Protein AF-A0A947G4H3-F1 (afdb_monomer_lite)

pLDDT: mean 91.5, std 6.33, range [59.38, 98.25]

Sequence (209 aa):
LKVGGEYIPGRGDEDIAANSHANLHSAAIMQNYYTPEICVGPTEPNGNVYVMDSYNWERYNVAASPPIYWDDNFTVKLNSKCNTSYASMPLAKERKQREWRDSYNTKFDFLGNRGIDNGHYLDEQHITYEIHGGRKQWVGNVVYGDNHVDVHKSFLPQGAEYQQGGENFPDNLFKNDTGGSDESADGFDMWLCLVSKINSSEVLTLTWD

Radius of gyration: 17.52 Å; chains: 1; bounding box: 53×34×45 Å

Structure (mmCIF, N/CA/C/O backbone):
data_AF-A0A947G4H3-F1
#
_entry.id   AF-A0A947G4H3-F1
#
loop_
_atom_site.group_PDB
_atom_site.id
_atom_site.type_symbol
_atom_site.label_atom_id
_atom_site.label_alt_id
_atom_site.label_comp_id
_atom_site.label_asym_id
_atom_site.label_entity_id
_atom_site.label_seq_id
_atom_site.pdbx_PDB_ins_code
_atom_site.Cartn_x
_atom_site.Cartn_y
_atom_site.Cartn_z
_atom_site.occupancy
_atom_site.B_iso_or_equiv
_atom_site.auth_seq_id
_atom_site.auth_comp_id
_atom_site.auth_asym_id
_atom_site.auth_atom_id
_atom_site.pdbx_PDB_model_num
ATOM 1 N N . LEU A 1 1 ? 19.780 7.740 -10.706 1.00 59.38 1 LEU A N 1
ATOM 2 C CA . LEU A 1 1 ? 20.565 8.595 -11.649 1.00 59.38 1 LEU A CA 1
ATOM 3 C C . LEU A 1 1 ? 21.790 7.848 -12.190 1.00 59.38 1 LEU A C 1
ATOM 5 O O . LEU A 1 1 ? 22.192 6.858 -11.597 1.00 59.38 1 LEU A O 1
ATOM 9 N N . LYS A 1 2 ? 22.363 8.290 -13.318 1.00 65.31 2 LYS A N 1
ATOM 10 C CA . LYS A 1 2 ? 23.521 7.645 -13.965 1.00 65.31 2 LYS A CA 1
ATOM 11 C C . LYS A 1 2 ? 24.839 7.969 -13.239 1.00 65.31 2 LYS A C 1
ATOM 13 O O . LYS A 1 2 ? 25.101 9.136 -12.968 1.00 65.31 2 LYS A O 1
ATOM 18 N N . VAL A 1 3 ? 25.699 6.980 -13.000 1.00 66.62 3 VAL A N 1
ATOM 19 C CA . VAL A 1 3 ? 27.090 7.177 -12.556 1.00 66.62 3 VAL A CA 1
ATOM 20 C C . VAL A 1 3 ? 27.969 7.212 -13.802 1.00 66.62 3 VAL A C 1
ATOM 22 O O . VAL A 1 3 ? 28.021 6.242 -14.549 1.00 66.62 3 VAL A O 1
ATOM 25 N N . GLY A 1 4 ? 28.607 8.350 -14.086 1.00 72.19 4 GLY A N 1
ATOM 26 C CA . GLY A 1 4 ? 29.446 8.491 -15.286 1.00 72.19 4 GLY A CA 1
ATOM 27 C C . GLY A 1 4 ? 28.697 8.346 -16.622 1.00 72.19 4 GLY A C 1
ATOM 28 O O . GLY A 1 4 ? 29.322 8.065 -17.635 1.00 72.19 4 GLY A O 1
ATOM 29 N N . GLY A 1 5 ? 27.369 8.529 -16.644 1.00 74.31 5 GLY A N 1
ATOM 30 C CA . GLY A 1 5 ? 26.543 8.377 -17.854 1.00 74.31 5 GLY A CA 1
ATOM 31 C C . GLY A 1 5 ? 25.879 7.002 -18.026 1.00 74.31 5 GLY A C 1
ATOM 32 O O . GLY A 1 5 ? 25.039 6.844 -18.921 1.00 74.31 5 GLY A O 1
ATOM 33 N N . GLU A 1 6 ? 26.152 6.057 -17.125 1.00 74.88 6 GLU A N 1
ATOM 34 C CA . GLU A 1 6 ? 25.577 4.708 -17.120 1.00 74.88 6 GLU A CA 1
ATOM 35 C C . GLU A 1 6 ? 24.712 4.453 -15.883 1.00 74.88 6 GLU A C 1
ATOM 37 O O . GLU A 1 6 ? 24.951 5.002 -14.808 1.00 74.88 6 GLU A O 1
ATOM 42 N N . TYR A 1 7 ? 23.679 3.624 -16.028 1.00 79.19 7 TYR A N 1
ATOM 43 C CA . TYR A 1 7 ? 22.913 3.154 -14.878 1.00 79.19 7 TYR A CA 1
ATOM 44 C C . TYR A 1 7 ? 23.657 1.989 -14.234 1.00 79.19 7 TYR A C 1
ATOM 46 O O . TYR A 1 7 ? 23.888 0.971 -14.878 1.00 79.19 7 TYR A O 1
ATOM 54 N N . ILE A 1 8 ? 24.018 2.146 -12.962 1.00 81.38 8 ILE A N 1
ATOM 55 C CA . ILE A 1 8 ? 24.657 1.094 -12.174 1.00 81.38 8 ILE A CA 1
ATOM 56 C C . ILE A 1 8 ? 23.653 0.650 -11.104 1.00 81.38 8 ILE A C 1
ATOM 58 O O . ILE A 1 8 ? 23.262 1.484 -10.281 1.00 81.38 8 ILE A O 1
ATOM 62 N N . PRO A 1 9 ? 23.224 -0.626 -11.089 1.00 80.69 9 PRO A N 1
ATOM 63 C CA . PRO A 1 9 ? 22.340 -1.143 -10.049 1.00 80.69 9 PRO A CA 1
ATOM 64 C C . PRO A 1 9 ? 22.879 -0.856 -8.640 1.00 80.69 9 PRO A C 1
ATOM 66 O O . PRO A 1 9 ? 24.069 -1.025 -8.367 1.00 80.69 9 PRO A O 1
ATOM 69 N N . GLY A 1 10 ? 22.004 -0.387 -7.746 1.00 80.50 10 GLY A N 1
ATOM 70 C CA . GLY A 1 10 ? 22.362 -0.034 -6.366 1.00 80.50 10 GLY A CA 1
ATOM 71 C C . GLY A 1 10 ? 23.143 1.277 -6.204 1.00 80.50 10 GLY A C 1
ATOM 72 O O . GLY A 1 10 ? 23.685 1.532 -5.129 1.00 80.50 10 GLY A O 1
ATOM 73 N N . ARG A 1 11 ? 23.245 2.111 -7.247 1.00 83.06 11 ARG A N 1
ATOM 74 C CA . ARG A 1 11 ? 23.917 3.419 -7.190 1.00 83.06 11 ARG A CA 1
ATOM 75 C C . ARG A 1 11 ? 23.043 4.546 -7.740 1.00 83.06 11 ARG A C 1
ATOM 77 O O . ARG A 1 11 ? 22.229 4.351 -8.639 1.00 83.06 11 ARG A O 1
ATOM 84 N N . GLY A 1 12 ? 23.327 5.754 -7.255 1.00 83.06 12 GLY A N 1
ATOM 85 C CA . GLY A 1 12 ? 22.660 6.994 -7.645 1.00 83.06 12 GLY A CA 1
ATOM 86 C C . GLY A 1 12 ? 21.498 7.349 -6.724 1.00 83.06 12 GLY A C 1
ATOM 87 O O . GLY A 1 12 ? 21.123 6.564 -5.857 1.00 83.06 12 GLY A O 1
ATOM 88 N N . ASP A 1 13 ? 20.951 8.544 -6.927 1.00 84.81 13 ASP A N 1
ATOM 89 C CA . ASP A 1 13 ? 19.838 9.021 -6.110 1.00 84.81 13 ASP A CA 1
ATOM 90 C C . ASP A 1 13 ? 18.551 8.253 -6.424 1.00 84.81 13 ASP A C 1
ATOM 92 O O . ASP A 1 13 ? 18.341 7.791 -7.557 1.00 84.81 13 ASP A O 1
ATOM 96 N N . GLU A 1 14 ? 17.715 8.147 -5.395 1.00 88.88 14 GLU A N 1
ATOM 97 C CA . GLU A 1 14 ? 16.374 7.577 -5.436 1.00 88.88 14 GLU A CA 1
ATOM 98 C C . GLU A 1 14 ? 15.488 8.306 -6.457 1.00 88.88 14 GLU A C 1
ATOM 100 O O . GLU A 1 14 ? 15.486 9.536 -6.539 1.00 88.88 14 GLU A O 1
ATOM 105 N N . ASP A 1 15 ? 14.701 7.542 -7.217 1.00 91.56 15 ASP A N 1
ATOM 106 C CA . ASP A 1 15 ? 13.599 8.095 -8.001 1.00 91.56 15 ASP A CA 1
ATOM 107 C C . ASP A 1 15 ? 12.324 8.088 -7.159 1.00 91.56 15 ASP A C 1
ATOM 109 O O . ASP A 1 15 ? 11.593 7.102 -7.105 1.00 91.56 15 ASP A O 1
ATOM 113 N N . ILE A 1 16 ? 12.061 9.215 -6.502 1.00 94.12 16 ILE A N 1
ATOM 114 C CA . ILE A 1 16 ? 10.907 9.392 -5.617 1.00 94.12 16 ILE A CA 1
ATOM 115 C C . ILE A 1 16 ? 9.588 9.081 -6.333 1.00 94.12 16 ILE A C 1
ATOM 117 O O . ILE A 1 16 ? 8.686 8.508 -5.728 1.00 94.12 16 ILE A O 1
ATOM 121 N N . ALA A 1 17 ? 9.460 9.414 -7.622 1.00 94.88 17 ALA A N 1
ATOM 122 C CA . ALA A 1 17 ? 8.218 9.192 -8.361 1.00 94.88 17 ALA A CA 1
ATOM 123 C C . ALA A 1 17 ? 7.900 7.693 -8.550 1.00 94.88 17 ALA A C 1
ATOM 125 O O . ALA A 1 17 ? 6.764 7.333 -8.870 1.00 94.88 17 ALA A O 1
ATOM 126 N N . ALA A 1 18 ? 8.883 6.812 -8.330 1.00 94.88 18 ALA A N 1
ATOM 127 C CA . ALA A 1 18 ? 8.708 5.369 -8.374 1.00 94.88 18 ALA A CA 1
ATOM 128 C C . ALA A 1 18 ? 8.169 4.768 -7.060 1.00 94.88 18 ALA A C 1
ATOM 130 O O . ALA A 1 18 ? 7.758 3.609 -7.076 1.00 94.88 18 ALA A O 1
ATOM 131 N N . ASN A 1 19 ? 8.088 5.521 -5.960 1.00 95.94 19 ASN A N 1
ATOM 132 C CA . ASN A 1 19 ? 7.722 5.026 -4.623 1.00 95.94 19 ASN A CA 1
ATOM 133 C C . ASN A 1 19 ? 6.206 4.817 -4.404 1.00 95.94 19 ASN A C 1
ATOM 135 O O . ASN A 1 19 ? 5.648 5.174 -3.368 1.00 95.94 19 ASN A O 1
ATOM 139 N N . SER A 1 20 ? 5.513 4.249 -5.391 1.00 97.12 20 SER A N 1
ATOM 140 C CA . SER A 1 20 ? 4.110 3.834 -5.250 1.00 97.12 20 SER A CA 1
ATOM 141 C C . SER A 1 20 ? 4.000 2.434 -4.638 1.00 97.12 20 SER A C 1
ATOM 143 O O . SER A 1 20 ? 4.903 1.610 -4.798 1.00 97.12 20 SER A O 1
ATOM 145 N N . HIS A 1 21 ? 2.865 2.109 -4.010 1.00 97.62 21 HIS A N 1
ATOM 146 C CA . HIS A 1 21 ? 2.641 0.750 -3.491 1.00 97.62 21 HIS A CA 1
ATOM 147 C C . HIS A 1 21 ? 2.475 -0.288 -4.604 1.00 97.62 21 HIS A C 1
ATOM 149 O O . HIS A 1 21 ? 2.815 -1.453 -4.412 1.00 97.62 21 HIS A O 1
ATOM 155 N N . ALA A 1 22 ? 2.037 0.134 -5.794 1.00 97.62 22 ALA A N 1
ATOM 156 C CA . ALA A 1 22 ? 2.049 -0.722 -6.977 1.00 97.62 22 ALA A CA 1
ATOM 157 C C . ALA A 1 22 ? 3.471 -1.186 -7.320 1.00 97.62 22 ALA A C 1
ATOM 159 O O . ALA A 1 22 ? 3.710 -2.381 -7.488 1.00 97.62 22 ALA A O 1
ATOM 160 N N . ASN A 1 23 ? 4.424 -0.252 -7.362 1.00 97.44 23 ASN A N 1
ATOM 161 C CA . ASN A 1 23 ? 5.819 -0.577 -7.644 1.00 97.44 23 ASN A CA 1
ATOM 162 C C . ASN A 1 23 ? 6.471 -1.343 -6.489 1.00 97.44 23 ASN A C 1
ATOM 164 O O . ASN A 1 23 ? 7.266 -2.233 -6.761 1.00 97.44 23 ASN A O 1
ATOM 168 N N . LEU A 1 24 ? 6.120 -1.056 -5.228 1.00 96.88 24 LEU A N 1
ATOM 169 C CA . LEU A 1 24 ? 6.593 -1.826 -4.071 1.00 96.88 24 LEU A CA 1
ATOM 170 C C . LEU A 1 24 ? 6.230 -3.309 -4.209 1.00 96.88 24 LEU A C 1
ATOM 172 O O . LEU A 1 24 ? 7.114 -4.167 -4.186 1.00 96.88 24 LEU A O 1
ATOM 176 N N . HIS A 1 25 ? 4.936 -3.609 -4.364 1.00 97.75 25 HIS A N 1
ATOM 177 C CA . HIS A 1 25 ? 4.472 -4.988 -4.485 1.00 97.75 25 HIS A CA 1
ATOM 178 C C . HIS A 1 25 ? 5.024 -5.650 -5.745 1.00 97.75 25 HIS A C 1
ATOM 180 O O . HIS A 1 25 ? 5.530 -6.767 -5.684 1.00 97.75 25 HIS A O 1
ATOM 186 N N . SER A 1 26 ? 5.008 -4.941 -6.876 1.00 98.12 26 SER A N 1
ATOM 187 C CA . SER A 1 26 ? 5.539 -5.462 -8.132 1.00 98.12 26 SER A CA 1
ATOM 188 C C . SER A 1 26 ? 7.039 -5.756 -8.043 1.00 98.12 26 SER A C 1
ATOM 190 O O . SER A 1 26 ? 7.476 -6.816 -8.473 1.00 98.12 26 SER A O 1
ATOM 192 N N . ALA A 1 27 ? 7.843 -4.890 -7.426 1.00 96.81 27 ALA A N 1
ATOM 193 C CA . ALA A 1 27 ? 9.267 -5.150 -7.229 1.00 96.81 27 ALA A CA 1
ATOM 194 C C . ALA A 1 27 ? 9.506 -6.354 -6.307 1.00 96.81 27 ALA A C 1
ATOM 196 O O . ALA A 1 27 ? 10.385 -7.170 -6.584 1.00 96.81 27 ALA A O 1
ATOM 197 N N . ALA A 1 28 ? 8.718 -6.499 -5.239 1.00 97.00 28 ALA A N 1
ATOM 198 C CA . ALA A 1 28 ? 8.842 -7.632 -4.331 1.00 97.00 28 ALA A CA 1
ATOM 199 C C . ALA A 1 28 ? 8.473 -8.964 -5.003 1.00 97.00 28 ALA A C 1
ATOM 201 O O . ALA A 1 28 ? 9.181 -9.959 -4.819 1.00 97.00 28 ALA A O 1
ATOM 202 N N . ILE A 1 29 ? 7.428 -8.954 -5.839 1.00 98.25 29 ILE A N 1
ATOM 203 C CA . ILE A 1 29 ? 7.067 -10.082 -6.699 1.00 98.25 29 ILE A CA 1
ATOM 204 C C . ILE A 1 29 ? 8.223 -10.390 -7.644 1.00 98.25 29 ILE A C 1
ATOM 206 O O . ILE A 1 29 ? 8.734 -11.499 -7.601 1.00 98.25 29 ILE A O 1
ATOM 210 N N . MET A 1 30 ? 8.718 -9.410 -8.409 1.00 97.69 30 MET A N 1
ATOM 211 C CA . MET A 1 30 ? 9.808 -9.598 -9.377 1.00 97.69 30 MET A CA 1
ATOM 212 C C . MET A 1 30 ? 11.076 -10.218 -8.761 1.00 97.69 30 MET A C 1
ATOM 214 O O . MET A 1 30 ? 11.811 -10.941 -9.430 1.00 97.69 30 MET A O 1
ATOM 218 N N . GLN A 1 31 ? 11.341 -9.953 -7.478 1.00 96.44 31 GLN A N 1
ATOM 219 C CA . GLN A 1 31 ? 12.471 -10.521 -6.733 1.00 96.44 31 GLN A CA 1
ATOM 220 C C . GLN A 1 31 ? 12.173 -11.878 -6.069 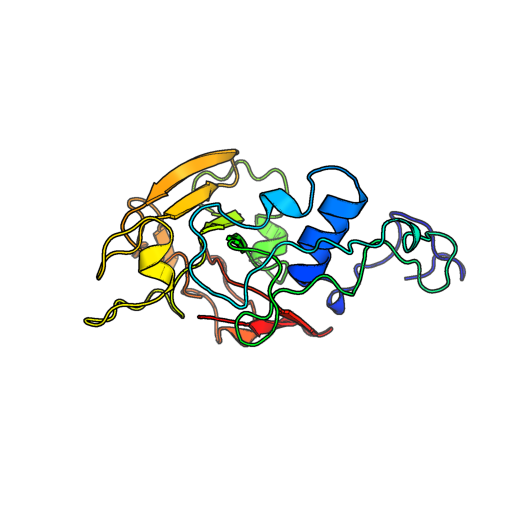1.00 96.44 31 GLN A C 1
ATOM 222 O O . GLN A 1 31 ? 13.023 -12.409 -5.360 1.00 96.44 31 GLN A O 1
ATOM 227 N N . ASN A 1 32 ? 11.007 -12.474 -6.325 1.00 96.44 32 ASN A N 1
ATOM 228 C CA . ASN A 1 32 ? 10.541 -13.741 -5.757 1.00 96.44 32 ASN A CA 1
ATOM 229 C C . ASN A 1 32 ? 10.399 -13.736 -4.223 1.00 96.44 32 ASN A C 1
ATOM 231 O O . ASN A 1 32 ? 10.468 -14.799 -3.604 1.00 96.44 32 ASN A O 1
ATOM 235 N N . TYR A 1 33 ? 10.183 -12.575 -3.588 1.00 96.69 33 TYR A N 1
ATOM 236 C CA . TYR A 1 33 ? 9.875 -12.543 -2.150 1.00 96.69 33 TYR A CA 1
ATOM 237 C C . TYR A 1 33 ? 8.494 -13.133 -1.858 1.00 96.69 33 TYR A C 1
ATOM 239 O O . TYR A 1 33 ? 8.291 -13.760 -0.821 1.00 96.69 33 TYR A O 1
ATOM 247 N N . TYR A 1 34 ? 7.557 -12.941 -2.785 1.00 96.94 34 TYR A N 1
ATOM 248 C CA . TYR A 1 34 ? 6.243 -13.562 -2.782 1.00 96.94 34 TYR A CA 1
ATOM 249 C C . TYR A 1 34 ? 5.617 -13.541 -4.179 1.00 96.94 34 TYR A C 1
ATOM 251 O O . TYR A 1 34 ? 6.176 -12.962 -5.107 1.00 96.94 34 TYR A O 1
ATOM 259 N N . THR A 1 35 ? 4.462 -14.184 -4.339 1.00 97.31 35 THR A N 1
ATOM 260 C CA . THR A 1 35 ? 3.748 -14.286 -5.617 1.00 97.31 35 THR A CA 1
ATOM 261 C C . THR A 1 35 ? 2.507 -13.377 -5.646 1.00 97.31 35 THR A C 1
ATOM 263 O O . THR A 1 35 ? 2.022 -12.982 -4.580 1.00 97.31 35 THR A O 1
ATOM 266 N N . PRO A 1 36 ? 1.969 -13.017 -6.831 1.00 97.75 36 PRO A N 1
ATOM 267 C CA . PRO A 1 36 ? 0.795 -12.144 -6.938 1.00 97.75 36 PRO A CA 1
ATOM 268 C C . PRO A 1 36 ? -0.439 -12.641 -6.172 1.00 97.75 36 PRO A C 1
ATOM 270 O O . PRO A 1 36 ? -1.250 -11.834 -5.725 1.00 97.75 36 PRO A O 1
ATOM 273 N N . GLU A 1 37 ? -0.594 -13.957 -6.013 1.00 97.12 37 GLU A N 1
ATOM 274 C CA . GLU A 1 37 ? -1.754 -14.579 -5.369 1.00 97.12 37 GLU A CA 1
ATOM 275 C C . GLU A 1 37 ? -1.890 -14.146 -3.911 1.00 97.12 37 GLU A C 1
ATOM 277 O O . GLU A 1 37 ? -3.002 -13.914 -3.444 1.00 97.12 37 GLU A O 1
ATOM 282 N N . ILE A 1 38 ? -0.773 -13.996 -3.190 1.00 96.44 38 ILE A N 1
ATOM 283 C CA . ILE A 1 38 ? -0.828 -13.663 -1.763 1.00 96.44 38 ILE A CA 1
ATOM 284 C C . ILE A 1 38 ? -1.119 -12.185 -1.504 1.00 96.44 38 ILE A C 1
ATOM 286 O O . ILE A 1 38 ? -1.404 -11.819 -0.366 1.00 96.44 38 ILE A O 1
ATOM 290 N N . CYS A 1 39 ? -1.047 -11.332 -2.533 1.00 97.25 39 CYS A N 1
ATOM 291 C CA . CYS A 1 39 ? -1.398 -9.920 -2.414 1.00 97.25 39 CYS A CA 1
ATOM 292 C C . CYS A 1 39 ? -2.906 -9.724 -2.222 1.00 97.25 39 CYS A C 1
ATOM 294 O O . CYS A 1 39 ? -3.318 -8.680 -1.726 1.00 97.25 39 CYS A O 1
ATOM 296 N N . VAL A 1 40 ? -3.733 -10.715 -2.565 1.00 97.94 40 VAL A N 1
ATOM 297 C CA . VAL A 1 40 ? -5.187 -10.648 -2.409 1.00 97.94 40 VAL A CA 1
ATOM 298 C C . VAL A 1 40 ? -5.631 -11.570 -1.280 1.00 97.94 40 VAL A C 1
ATOM 300 O O . VAL A 1 40 ? -5.311 -12.757 -1.250 1.00 97.94 40 VAL A O 1
ATOM 303 N N . GLY A 1 41 ? -6.370 -11.011 -0.324 1.00 96.00 41 GLY A N 1
ATOM 304 C CA . GLY A 1 41 ? -6.906 -11.770 0.799 1.00 96.00 41 GLY A CA 1
ATOM 305 C C . GLY A 1 41 ? -8.007 -12.739 0.342 1.00 96.00 41 GLY A C 1
ATOM 306 O O . GLY A 1 41 ? -8.800 -12.397 -0.532 1.00 96.00 41 GLY A O 1
ATOM 307 N N . PRO A 1 42 ? -8.138 -13.929 0.957 1.00 95.12 42 PRO A N 1
ATOM 308 C CA . PRO A 1 42 ? -9.150 -14.920 0.566 1.00 95.12 42 PRO A CA 1
ATOM 309 C C . PRO A 1 42 ? -10.596 -14.453 0.798 1.00 95.12 42 PRO A C 1
ATOM 311 O O . PRO A 1 42 ? -11.534 -15.054 0.283 1.00 95.12 42 PRO A O 1
ATOM 314 N N . THR A 1 43 ? -10.777 -13.410 1.603 1.00 94.94 43 THR A N 1
ATOM 315 C CA . THR A 1 43 ? -12.068 -12.821 1.966 1.00 94.94 43 THR A CA 1
ATOM 316 C C . THR A 1 43 ? -12.264 -11.432 1.362 1.00 94.94 43 THR A C 1
ATOM 318 O O . THR A 1 43 ? -13.114 -10.686 1.828 1.00 94.94 43 THR A O 1
ATOM 321 N N . GLU A 1 44 ? -11.472 -11.067 0.352 1.00 96.19 44 GLU A N 1
ATOM 322 C CA . GLU A 1 44 ? -11.561 -9.792 -0.359 1.00 96.19 44 GLU A CA 1
ATOM 323 C C . GLU A 1 44 ? -12.952 -9.593 -1.006 1.00 96.19 44 GLU A C 1
ATOM 325 O O . GLU A 1 44 ? -13.316 -10.352 -1.908 1.00 96.19 44 GLU A O 1
ATOM 330 N N . PRO A 1 45 ? -13.747 -8.599 -0.560 1.00 95.12 45 PRO A N 1
ATOM 331 C CA . PRO A 1 45 ? -15.106 -8.386 -1.062 1.00 95.12 45 PRO A CA 1
ATOM 332 C C . PRO A 1 45 ? -15.197 -7.433 -2.269 1.00 95.12 45 PRO A C 1
ATOM 334 O O . PRO A 1 45 ? -16.226 -7.402 -2.945 1.00 95.12 45 PRO A O 1
ATOM 337 N N . ASN A 1 46 ? -14.163 -6.634 -2.557 1.00 96.00 46 ASN A N 1
ATOM 338 C CA . ASN A 1 46 ? -14.166 -5.668 -3.654 1.00 96.00 46 ASN A CA 1
ATOM 339 C C . ASN A 1 46 ? -13.867 -6.351 -4.996 1.00 96.00 46 ASN A C 1
ATOM 341 O O . ASN A 1 46 ? -12.760 -6.815 -5.243 1.00 96.00 46 ASN A O 1
ATOM 345 N N . GLY A 1 47 ? -14.842 -6.334 -5.912 1.00 96.31 47 GLY A N 1
ATOM 346 C CA . GLY A 1 47 ? -14.717 -6.930 -7.248 1.00 96.31 47 GLY A CA 1
ATOM 347 C C . GLY A 1 47 ? -13.660 -6.291 -8.162 1.00 96.31 47 GLY A C 1
ATOM 348 O O . GLY A 1 47 ? -13.304 -6.884 -9.178 1.00 96.31 47 GLY A O 1
ATOM 349 N N . ASN A 1 48 ? -13.138 -5.109 -7.818 1.00 97.25 48 ASN A N 1
ATOM 350 C CA . ASN A 1 48 ? -12.010 -4.485 -8.516 1.00 97.25 48 ASN A CA 1
ATOM 351 C C . ASN A 1 48 ? -10.646 -4.945 -7.980 1.00 97.25 48 ASN A C 1
ATOM 353 O O . ASN A 1 48 ? -9.622 -4.610 -8.585 1.00 97.25 48 ASN A O 1
ATOM 357 N N . VAL A 1 49 ? -10.615 -5.672 -6.859 1.00 98.00 49 VAL A N 1
ATOM 358 C CA . VAL A 1 49 ? -9.402 -6.245 -6.275 1.00 98.00 49 VAL A CA 1
ATOM 359 C C . VAL A 1 49 ? -9.288 -7.700 -6.716 1.00 98.00 49 VAL A C 1
ATOM 361 O O . VAL A 1 49 ? -10.108 -8.541 -6.361 1.00 98.00 49 VAL A O 1
ATOM 364 N N . TYR A 1 50 ? -8.273 -8.005 -7.517 1.00 97.69 50 TYR A N 1
ATOM 365 C CA . TYR A 1 50 ? -8.063 -9.351 -8.042 1.00 97.69 50 TYR A CA 1
ATOM 366 C C . TYR A 1 50 ? -6.587 -9.639 -8.296 1.00 97.69 50 TYR A C 1
ATOM 368 O O . TYR A 1 50 ? -5.777 -8.737 -8.533 1.00 97.69 50 TYR A O 1
ATOM 376 N N . VAL A 1 51 ? -6.241 -10.923 -8.245 1.00 98.19 51 VAL A N 1
ATOM 377 C CA . VAL A 1 51 ? -4.877 -11.403 -8.474 1.00 98.19 51 VAL A CA 1
ATOM 378 C C . VAL A 1 51 ? -4.416 -11.001 -9.873 1.00 98.19 51 VAL A C 1
ATOM 380 O O . VAL A 1 51 ? -5.166 -11.069 -10.848 1.00 98.19 51 VAL A O 1
ATOM 383 N N . MET A 1 52 ? -3.167 -10.554 -9.987 1.00 97.44 52 MET A N 1
ATOM 384 C CA . MET A 1 52 ? -2.568 -10.280 -11.288 1.00 97.44 52 MET A CA 1
ATOM 385 C C . MET A 1 52 ? -2.056 -11.576 -11.928 1.00 97.44 52 MET A C 1
ATOM 387 O O . MET A 1 52 ? -0.864 -11.865 -11.882 1.00 97.44 52 MET A O 1
ATOM 391 N N . ASP A 1 53 ? -2.947 -12.322 -12.578 1.00 95.00 53 ASP A N 1
ATOM 392 C CA . ASP A 1 53 ? -2.599 -13.598 -13.230 1.00 95.00 53 ASP A CA 1
ATOM 393 C C . ASP A 1 53 ? -1.586 -13.440 -14.380 1.00 95.00 53 ASP A C 1
ATOM 395 O O . ASP A 1 53 ? -0.872 -14.371 -14.742 1.00 95.00 53 ASP A O 1
ATOM 399 N N . SER A 1 54 ? -1.518 -12.249 -14.982 1.00 95.56 54 SER A N 1
ATOM 400 C CA . SER A 1 54 ? -0.674 -11.949 -16.143 1.00 95.56 54 SER A CA 1
ATOM 401 C C . SER A 1 54 ? 0.621 -11.213 -15.778 1.00 95.56 54 SER A C 1
ATOM 403 O O . SER A 1 54 ? 1.058 -10.352 -16.545 1.00 95.56 54 SER A O 1
ATOM 405 N N . TYR A 1 55 ? 1.192 -11.470 -14.597 1.00 97.75 55 TYR A N 1
ATOM 406 C CA . TYR A 1 55 ? 2.430 -10.817 -14.162 1.00 97.75 55 TYR A CA 1
ATOM 407 C C . TYR A 1 55 ? 3.593 -11.124 -15.122 1.00 97.75 55 TYR A C 1
ATOM 409 O O . TYR A 1 55 ? 3.922 -12.285 -15.373 1.00 97.75 55 TYR A O 1
ATOM 417 N N . ASN A 1 56 ? 4.221 -10.084 -15.676 1.00 97.19 56 ASN A N 1
ATOM 418 C CA . ASN A 1 56 ? 5.244 -10.208 -16.711 1.00 97.19 56 ASN A CA 1
ATOM 419 C C . ASN A 1 56 ? 6.670 -10.160 -16.140 1.00 97.19 56 ASN A C 1
ATOM 421 O O . ASN A 1 56 ? 7.299 -9.102 -16.073 1.00 97.19 56 ASN A O 1
ATOM 425 N N . TRP A 1 57 ? 7.204 -11.335 -15.809 1.00 96.19 57 TRP A N 1
ATOM 426 C CA . TRP A 1 57 ? 8.576 -11.527 -15.323 1.00 96.19 57 TRP A CA 1
ATOM 427 C C . TRP A 1 57 ? 9.660 -11.136 -16.338 1.00 96.19 57 TRP A C 1
ATOM 429 O O . TRP A 1 57 ? 10.702 -10.600 -15.965 1.00 96.19 57 TRP A O 1
ATOM 439 N N . GLU A 1 58 ? 9.393 -11.318 -17.634 1.00 95.88 58 GLU A N 1
ATOM 440 C CA . GLU A 1 58 ? 10.338 -11.018 -18.725 1.00 95.88 58 GLU A CA 1
ATOM 441 C C . GLU A 1 58 ? 10.596 -9.516 -18.898 1.00 95.88 58 GLU A C 1
ATOM 443 O O . GLU A 1 58 ? 11.468 -9.093 -19.657 1.00 95.88 58 GLU A O 1
ATOM 448 N N . ARG A 1 59 ? 9.828 -8.677 -18.198 1.00 94.44 59 ARG A N 1
ATOM 449 C CA . ARG A 1 59 ? 9.995 -7.230 -18.235 1.00 94.44 59 ARG A CA 1
ATOM 450 C C . ARG A 1 59 ? 11.243 -6.747 -17.490 1.00 94.44 59 ARG A C 1
ATOM 452 O O . ARG A 1 59 ? 11.718 -5.643 -17.765 1.00 94.44 59 ARG A O 1
ATOM 459 N N . TYR A 1 60 ? 11.772 -7.541 -16.560 1.00 95.50 60 TYR A N 1
ATOM 460 C CA . TYR A 1 60 ? 12.964 -7.186 -15.797 1.00 95.50 60 TYR A CA 1
ATOM 461 C C . TYR A 1 60 ? 14.179 -7.001 -16.713 1.00 95.50 60 TYR A C 1
ATOM 463 O O . TYR A 1 60 ? 14.629 -7.929 -17.383 1.00 95.50 60 TYR A O 1
ATOM 471 N N . ASN A 1 61 ? 14.737 -5.792 -16.736 1.00 93.19 61 ASN A N 1
ATOM 472 C CA . ASN A 1 61 ? 15.876 -5.466 -17.581 1.00 93.19 61 ASN A CA 1
ATOM 473 C C . ASN A 1 61 ? 16.736 -4.365 -16.955 1.00 93.19 61 ASN A C 1
ATOM 475 O O . ASN A 1 61 ? 16.485 -3.169 -17.124 1.00 93.19 61 ASN A O 1
ATOM 479 N N . VAL A 1 62 ? 17.810 -4.776 -16.281 1.00 90.06 62 VAL A N 1
ATOM 480 C CA . VAL A 1 62 ? 18.775 -3.860 -15.649 1.00 90.06 62 VAL A CA 1
ATOM 481 C C . VAL A 1 62 ? 19.649 -3.096 -16.647 1.00 90.06 62 VAL A C 1
ATOM 483 O O . VAL A 1 62 ? 20.214 -2.066 -16.293 1.00 90.06 62 VAL A O 1
ATOM 486 N N . ALA A 1 63 ? 19.765 -3.590 -17.883 1.00 87.31 63 ALA A N 1
ATOM 487 C CA . ALA A 1 63 ? 20.574 -2.981 -18.939 1.00 87.31 63 ALA A CA 1
ATOM 488 C C . ALA A 1 63 ? 19.786 -1.966 -19.789 1.00 87.31 63 ALA A C 1
ATOM 490 O O . ALA A 1 63 ? 20.370 -1.280 -20.631 1.00 87.31 63 ALA A O 1
ATOM 491 N N . ALA A 1 64 ? 18.468 -1.862 -19.591 1.00 88.25 64 ALA A N 1
ATOM 492 C CA . ALA A 1 64 ? 17.643 -0.860 -20.252 1.00 88.25 64 ALA A CA 1
ATOM 493 C C . ALA A 1 64 ? 18.027 0.572 -19.820 1.00 88.25 64 ALA A C 1
ATOM 495 O O . ALA A 1 64 ? 18.680 0.802 -18.800 1.00 88.25 64 ALA A O 1
ATOM 496 N N . SER A 1 65 ? 17.616 1.564 -20.614 1.00 85.06 65 SER A N 1
ATOM 497 C CA . SER A 1 65 ? 17.837 2.984 -20.322 1.00 85.06 65 SER A CA 1
ATOM 498 C C . SER A 1 65 ? 16.506 3.748 -20.410 1.00 85.06 65 SER A C 1
ATOM 500 O O . SER A 1 65 ? 16.113 4.119 -21.517 1.00 85.06 65 SER A O 1
ATOM 502 N N . PRO A 1 66 ? 15.796 3.982 -19.286 1.00 86.50 66 PRO A N 1
ATOM 503 C CA . PRO A 1 66 ? 16.140 3.603 -17.907 1.00 86.50 66 PRO A CA 1
ATOM 504 C C . PRO A 1 66 ? 15.986 2.090 -17.622 1.00 86.50 66 PRO A C 1
ATOM 506 O O . PRO A 1 66 ? 15.260 1.415 -18.354 1.00 86.50 66 PRO A O 1
ATOM 509 N N . PRO A 1 67 ? 16.643 1.554 -16.572 1.00 89.69 67 PRO A N 1
ATOM 510 C CA . PRO A 1 67 ? 16.472 0.171 -16.134 1.00 89.69 67 PRO A CA 1
ATOM 511 C C . PRO A 1 67 ? 15.034 -0.121 -15.710 1.00 89.69 67 PRO A C 1
ATOM 513 O O . PRO A 1 67 ? 14.346 0.756 -15.185 1.00 89.69 67 PRO A O 1
ATOM 516 N N . ILE A 1 68 ? 14.606 -1.367 -15.887 1.00 92.62 68 ILE A N 1
ATOM 517 C CA . ILE A 1 68 ? 13.266 -1.830 -15.533 1.00 92.62 68 ILE A CA 1
ATOM 518 C C . ILE A 1 68 ? 13.391 -2.917 -14.470 1.00 92.62 68 ILE A C 1
ATOM 520 O O . ILE A 1 68 ? 14.069 -3.920 -14.690 1.00 92.62 68 ILE A O 1
ATOM 524 N N . TYR A 1 69 ? 12.740 -2.721 -13.324 1.00 93.75 69 TYR A N 1
ATOM 525 C CA . TYR A 1 69 ? 12.878 -3.603 -12.159 1.00 93.75 69 TYR A CA 1
ATOM 526 C C . TYR A 1 69 ? 11.582 -4.316 -11.752 1.00 93.75 69 TYR A C 1
ATOM 528 O O . TYR A 1 69 ? 11.617 -5.136 -10.841 1.00 93.75 69 TYR A O 1
ATOM 536 N N . TRP A 1 70 ? 10.453 -4.012 -12.393 1.00 96.44 70 TRP A N 1
ATOM 537 C CA . TRP A 1 70 ? 9.136 -4.537 -12.031 1.00 96.44 70 TRP A CA 1
ATOM 538 C C . TRP A 1 70 ? 8.160 -4.473 -13.216 1.00 96.44 70 TRP A C 1
ATOM 540 O O . TRP A 1 70 ? 8.431 -3.805 -14.220 1.00 96.44 70 TRP A O 1
ATOM 550 N N . ASP A 1 71 ? 7.022 -5.160 -13.101 1.00 97.50 71 ASP A N 1
ATOM 551 C CA . ASP A 1 71 ? 5.902 -5.021 -14.034 1.00 97.50 71 ASP A CA 1
ATOM 552 C C . ASP A 1 71 ? 5.075 -3.768 -13.703 1.00 97.50 71 ASP A C 1
ATOM 554 O O . ASP A 1 71 ? 4.553 -3.636 -12.595 1.00 97.50 71 ASP A O 1
ATOM 558 N N . ASP A 1 72 ? 4.958 -2.839 -14.652 1.00 95.06 72 ASP A N 1
ATOM 559 C CA . ASP A 1 72 ? 4.209 -1.582 -14.494 1.00 95.06 72 ASP A CA 1
ATOM 560 C C . ASP A 1 72 ? 2.688 -1.758 -14.643 1.00 95.06 72 ASP A C 1
ATOM 562 O O . ASP A 1 72 ? 1.930 -0.819 -14.398 1.00 95.06 72 ASP A O 1
ATOM 566 N N . ASN A 1 73 ? 2.230 -2.952 -15.034 1.00 96.31 73 ASN A N 1
ATOM 567 C CA . ASN A 1 73 ? 0.807 -3.274 -15.132 1.00 96.31 73 ASN A CA 1
ATOM 568 C C . ASN A 1 73 ? 0.186 -3.675 -13.785 1.00 96.31 73 ASN A C 1
ATOM 570 O O . ASN A 1 73 ? -1.048 -3.769 -13.694 1.00 96.31 73 ASN A O 1
ATOM 574 N N . PHE A 1 74 ? 1.019 -3.924 -12.766 1.00 97.88 74 PHE A N 1
ATOM 575 C CA . PHE A 1 74 ? 0.569 -4.086 -11.388 1.00 97.88 74 PHE A CA 1
ATOM 576 C C . PHE A 1 74 ? 0.049 -2.741 -10.886 1.00 97.88 74 PHE A C 1
ATOM 578 O O . PHE A 1 74 ? 0.684 -1.705 -11.076 1.00 97.88 74 PHE A O 1
ATOM 585 N N . THR A 1 75 ? -1.125 -2.723 -10.263 1.00 97.25 75 THR A N 1
ATOM 586 C CA . THR A 1 75 ? -1.759 -1.464 -9.868 1.00 97.25 75 THR A CA 1
ATOM 587 C C . THR A 1 75 ? -2.534 -1.593 -8.567 1.00 97.25 75 THR A C 1
ATOM 589 O O . THR A 1 75 ? -2.937 -2.678 -8.160 1.00 97.25 75 THR A O 1
ATOM 592 N N . VAL A 1 76 ? -2.731 -0.459 -7.902 1.00 97.38 76 VAL A N 1
ATOM 593 C CA . VAL A 1 76 ? -3.394 -0.355 -6.602 1.00 97.38 76 VAL A CA 1
ATOM 594 C C . VAL A 1 76 ? -4.490 0.709 -6.650 1.00 97.38 76 VAL A C 1
ATOM 596 O O . VAL A 1 76 ? -4.505 1.621 -5.843 1.00 97.38 76 VAL A O 1
ATOM 599 N N . LYS A 1 77 ? -5.364 0.679 -7.665 1.00 96.31 77 LYS A N 1
ATOM 600 C CA . LYS A 1 77 ? -6.461 1.649 -7.837 1.00 96.31 77 LYS A CA 1
ATOM 601 C C . LYS A 1 77 ? -7.805 0.986 -7.543 1.00 96.31 77 LYS A C 1
ATOM 603 O O . LYS A 1 77 ? -8.419 0.416 -8.445 1.00 96.31 77 LYS A O 1
ATOM 608 N N . LEU A 1 78 ? -8.294 1.109 -6.310 1.00 94.81 78 LEU A N 1
ATOM 609 C CA . LEU A 1 78 ? -9.507 0.429 -5.820 1.00 94.81 78 LEU A CA 1
ATOM 610 C C . LEU A 1 78 ? -10.766 0.715 -6.656 1.00 94.81 78 LEU A C 1
ATOM 612 O O . LEU A 1 78 ? -11.614 -0.156 -6.832 1.00 94.81 78 LEU A O 1
ATOM 616 N N . ASN A 1 79 ? -10.840 1.896 -7.269 1.00 92.62 79 ASN A N 1
ATOM 617 C CA . ASN A 1 79 ? -11.971 2.311 -8.104 1.00 92.62 79 ASN A CA 1
ATOM 618 C C . ASN A 1 79 ? -11.955 1.743 -9.537 1.00 92.62 79 ASN A C 1
ATOM 620 O O . ASN A 1 79 ? -12.824 2.085 -10.336 1.00 92.62 79 ASN A O 1
ATOM 624 N N . SER A 1 80 ? -10.947 0.949 -9.920 1.00 94.38 80 SER A N 1
ATOM 625 C CA . SER A 1 80 ? -10.847 0.423 -11.294 1.00 94.38 80 SER A CA 1
ATOM 626 C C . SER A 1 80 ? -10.157 -0.935 -11.390 1.00 94.38 80 SER A C 1
ATOM 628 O O . SER A 1 80 ? -10.737 -1.894 -11.885 1.00 94.38 80 SER A O 1
ATOM 630 N N . LYS A 1 81 ? -8.907 -1.018 -10.944 1.00 96.00 81 LYS A N 1
ATOM 631 C CA . LYS A 1 81 ? -8.104 -2.234 -10.926 1.00 96.00 81 LYS A CA 1
ATOM 632 C C . LYS A 1 81 ? -7.136 -2.133 -9.762 1.00 96.00 81 LYS A C 1
ATOM 634 O O . LYS A 1 81 ? -6.320 -1.211 -9.705 1.00 96.00 81 LYS A O 1
ATOM 639 N N . CYS A 1 82 ? -7.206 -3.099 -8.867 1.00 97.75 82 CYS A N 1
ATOM 640 C CA . CYS A 1 82 ? -6.304 -3.229 -7.743 1.00 97.75 82 CYS A CA 1
ATOM 641 C C . CYS A 1 82 ? -5.812 -4.673 -7.660 1.00 97.75 82 CYS A C 1
ATOM 643 O O . CYS A 1 82 ? -6.571 -5.611 -7.883 1.00 97.75 82 CYS A O 1
ATOM 645 N N . ASN A 1 83 ? -4.534 -4.850 -7.355 1.00 98.25 83 ASN A N 1
ATOM 646 C CA . ASN A 1 83 ? -3.899 -6.159 -7.250 1.00 98.25 83 ASN A CA 1
ATOM 647 C C . ASN A 1 83 ? -3.459 -6.483 -5.818 1.00 98.25 83 ASN A C 1
ATOM 649 O O . ASN A 1 83 ? -2.660 -7.390 -5.613 1.00 98.25 83 ASN A O 1
ATOM 653 N N . THR A 1 84 ? -3.969 -5.742 -4.829 1.00 97.69 84 THR A N 1
ATOM 654 C CA . THR A 1 84 ? -3.701 -5.986 -3.410 1.00 97.69 84 THR A CA 1
ATOM 655 C C . THR A 1 84 ? -4.921 -5.685 -2.537 1.00 97.69 84 THR A C 1
ATOM 657 O O . THR A 1 84 ? -5.667 -4.742 -2.805 1.00 97.69 84 THR A O 1
ATOM 660 N N . SER A 1 85 ? -5.104 -6.472 -1.478 1.00 97.31 85 SER A N 1
ATOM 661 C CA . SER A 1 85 ? -6.094 -6.255 -0.409 1.00 97.31 85 SER A CA 1
ATOM 662 C C . SER A 1 85 ? -5.531 -5.469 0.779 1.00 97.31 85 SER A C 1
ATOM 664 O O . SER A 1 85 ? -6.245 -5.201 1.750 1.00 97.31 85 SER A O 1
ATOM 666 N N . TYR A 1 86 ? -4.240 -5.142 0.740 1.00 97.25 86 TYR A N 1
ATOM 667 C CA . TYR A 1 86 ? -3.510 -4.617 1.884 1.00 97.25 86 TYR A CA 1
ATOM 668 C C . TYR A 1 86 ? -3.118 -3.161 1.667 1.00 97.25 86 TYR A C 1
ATOM 670 O O . TYR A 1 86 ? -2.630 -2.796 0.601 1.00 97.25 86 TYR A O 1
ATOM 678 N N . ALA A 1 87 ? -3.310 -2.343 2.697 1.00 96.88 87 ALA A N 1
ATOM 679 C CA . ALA A 1 87 ? -2.760 -0.999 2.775 1.00 96.88 87 ALA A CA 1
ATOM 680 C C . ALA A 1 87 ? -1.360 -1.064 3.397 1.00 96.88 87 ALA A C 1
ATOM 682 O O . ALA A 1 87 ? -1.068 -1.965 4.186 1.00 96.88 87 ALA A O 1
ATOM 683 N N . SER A 1 88 ? -0.483 -0.137 3.023 1.00 96.00 88 SER A N 1
ATOM 684 C CA . SER A 1 88 ? 0.896 -0.093 3.515 1.00 96.00 88 SER A CA 1
ATOM 685 C C . SER A 1 88 ? 1.282 1.316 3.936 1.00 96.00 88 SER A C 1
ATOM 687 O O . SER A 1 88 ? 0.692 2.294 3.473 1.00 96.00 88 SER A O 1
ATOM 689 N N . MET A 1 89 ? 2.321 1.433 4.759 1.00 95.44 89 MET A N 1
ATOM 690 C CA . MET A 1 89 ? 2.901 2.734 5.078 1.00 95.44 89 MET A CA 1
ATOM 691 C C . MET A 1 89 ? 3.424 3.420 3.798 1.00 95.44 89 MET A C 1
ATOM 693 O O . MET A 1 89 ? 4.057 2.761 2.964 1.00 95.44 89 MET A O 1
ATOM 697 N N . PRO A 1 90 ? 3.197 4.729 3.588 1.00 95.12 90 PRO A N 1
ATOM 698 C CA . PRO A 1 90 ? 3.777 5.455 2.462 1.00 95.12 90 PRO A CA 1
ATOM 699 C C . PRO A 1 90 ? 5.308 5.406 2.436 1.00 95.12 90 PRO A C 1
ATOM 701 O O . PRO A 1 90 ? 5.977 5.558 3.457 1.00 95.12 90 PRO A O 1
ATOM 704 N N . LEU A 1 91 ? 5.870 5.302 1.231 1.00 94.75 91 LEU A N 1
ATOM 705 C CA . LEU A 1 91 ? 7.311 5.388 0.981 1.00 94.75 91 LEU A CA 1
ATOM 706 C C . LEU A 1 91 ? 7.716 6.836 0.664 1.00 94.75 91 LEU A C 1
ATOM 708 O O . LEU A 1 91 ? 8.322 7.130 -0.371 1.00 94.75 91 LEU A O 1
ATOM 712 N N . ALA A 1 92 ? 7.374 7.751 1.566 1.00 93.75 92 ALA A N 1
ATOM 713 C CA . ALA A 1 92 ? 7.660 9.175 1.438 1.00 93.75 92 ALA A CA 1
ATOM 714 C C . ALA A 1 92 ? 8.027 9.804 2.789 1.00 93.75 92 ALA A C 1
ATOM 716 O O . ALA A 1 92 ? 7.658 9.282 3.846 1.00 93.75 92 ALA A O 1
ATOM 717 N N . LYS A 1 93 ? 8.747 10.932 2.735 1.00 92.50 93 LYS A N 1
ATOM 718 C CA . LYS A 1 93 ? 8.945 11.851 3.868 1.00 92.50 93 LYS A CA 1
ATOM 719 C C . LYS A 1 93 ? 9.511 11.186 5.135 1.00 92.50 93 LYS A C 1
ATOM 721 O O . LYS A 1 93 ? 10.309 10.244 5.054 1.00 92.50 93 LYS A O 1
ATOM 726 N N . GLU A 1 94 ? 9.174 11.717 6.310 1.00 91.50 94 GLU A N 1
ATOM 727 C CA . GLU A 1 94 ? 9.700 11.287 7.604 1.00 91.50 94 GLU A CA 1
ATOM 728 C C . GLU A 1 94 ? 9.360 9.827 7.920 1.00 91.50 94 GLU A C 1
ATOM 730 O O . GLU A 1 94 ? 10.222 9.123 8.447 1.00 91.50 94 GLU A O 1
ATOM 735 N N . ARG A 1 95 ? 8.165 9.337 7.556 1.00 90.88 95 ARG A N 1
ATOM 736 C CA . ARG A 1 95 ? 7.780 7.924 7.746 1.00 90.88 95 ARG A CA 1
ATOM 737 C C . ARG A 1 95 ? 8.750 6.976 7.041 1.00 90.88 95 ARG A C 1
ATOM 739 O O . ARG A 1 95 ? 9.310 6.086 7.681 1.00 90.88 95 ARG A O 1
ATOM 746 N N . LYS A 1 96 ? 9.066 7.235 5.763 1.00 92.94 96 LYS A N 1
ATOM 747 C CA . LYS A 1 96 ? 10.098 6.481 5.027 1.00 92.94 96 LYS A CA 1
ATOM 748 C C . LYS A 1 96 ? 11.453 6.535 5.718 1.00 92.94 96 LYS A C 1
ATOM 750 O O . LYS A 1 96 ? 12.077 5.503 5.932 1.00 92.94 96 LYS A O 1
ATOM 755 N N . GLN A 1 97 ? 11.915 7.730 6.076 1.00 91.25 97 GLN A N 1
ATOM 756 C CA . GLN A 1 97 ? 13.248 7.897 6.662 1.00 91.25 97 GLN A CA 1
ATOM 757 C C . GLN A 1 97 ? 13.391 7.212 8.029 1.00 91.25 97 GLN A C 1
ATOM 759 O O . GLN A 1 97 ? 14.477 6.739 8.375 1.00 91.25 97 GLN A O 1
ATOM 764 N N . ARG A 1 98 ? 12.318 7.180 8.824 1.00 89.50 98 ARG A N 1
ATOM 765 C CA . ARG A 1 98 ? 12.343 6.661 10.194 1.00 89.50 98 ARG A CA 1
ATOM 766 C C . ARG A 1 98 ? 12.082 5.168 10.260 1.00 89.50 98 ARG A C 1
ATOM 768 O O . ARG A 1 98 ? 12.795 4.502 11.013 1.00 89.50 98 ARG A O 1
ATOM 775 N N . GLU A 1 99 ? 11.127 4.674 9.479 1.00 91.75 99 GLU A N 1
ATOM 776 C CA . GLU A 1 99 ? 10.576 3.332 9.651 1.00 91.75 99 GLU A CA 1
ATOM 777 C C . GLU A 1 99 ? 10.941 2.371 8.515 1.00 91.75 99 GLU A C 1
ATOM 779 O O . GLU A 1 99 ? 11.184 1.214 8.807 1.00 91.75 99 GLU A O 1
ATOM 784 N N . TRP A 1 100 ? 11.131 2.793 7.258 1.00 91.00 100 TRP A N 1
ATOM 785 C CA . TRP A 1 100 ? 11.530 1.876 6.165 1.00 91.00 100 TRP A CA 1
ATOM 786 C C . TRP A 1 100 ? 13.018 1.452 6.229 1.00 91.00 100 TRP A C 1
ATOM 788 O O . TRP A 1 100 ? 13.817 1.712 5.330 1.00 91.00 100 TRP A O 1
ATOM 798 N N . ARG A 1 101 ? 13.389 0.815 7.342 1.00 88.25 101 ARG A N 1
ATOM 799 C CA . ARG A 1 101 ? 14.684 0.261 7.751 1.00 88.25 101 ARG A CA 1
ATOM 800 C C . ARG A 1 101 ? 14.448 -0.691 8.933 1.00 88.25 101 ARG A C 1
ATOM 802 O O . ARG A 1 101 ? 13.342 -0.759 9.454 1.00 88.25 101 ARG A O 1
ATOM 809 N N . ASP A 1 102 ? 15.491 -1.352 9.426 1.00 85.69 102 ASP A N 1
ATOM 810 C CA . ASP A 1 102 ? 15.398 -2.212 10.617 1.00 85.69 102 ASP A CA 1
ATOM 811 C C . ASP A 1 102 ? 15.214 -1.374 11.906 1.00 85.69 102 ASP A C 1
ATOM 813 O O . ASP A 1 102 ? 16.147 -1.200 12.695 1.00 85.69 102 ASP A O 1
ATOM 817 N N . SER A 1 103 ? 14.029 -0.781 12.097 1.00 85.38 103 SER A N 1
ATOM 818 C CA . SER A 1 103 ? 13.715 0.090 13.236 1.00 85.38 103 SER A CA 1
ATOM 819 C C . SER A 1 103 ? 13.389 -0.695 14.509 1.00 85.38 103 SER A C 1
ATOM 821 O O . SER A 1 103 ? 13.567 -0.157 15.603 1.00 85.38 103 SER A O 1
ATOM 823 N N . TYR A 1 104 ? 12.947 -1.956 14.377 1.00 86.38 104 TYR A N 1
ATOM 824 C CA . TYR A 1 104 ? 12.424 -2.795 15.469 1.00 86.38 104 TYR A CA 1
ATOM 825 C C . TYR A 1 104 ? 11.314 -2.095 16.271 1.00 86.38 104 TYR A C 1
ATOM 827 O O . TYR A 1 104 ? 11.133 -2.341 17.466 1.00 86.38 104 TYR A O 1
ATOM 835 N N . ASN A 1 105 ? 10.607 -1.162 15.632 1.00 87.56 105 ASN A N 1
ATOM 836 C CA . ASN A 1 105 ? 9.628 -0.325 16.293 1.00 87.56 105 ASN A CA 1
ATOM 837 C C . ASN A 1 105 ? 8.292 -1.061 16.390 1.00 87.56 105 ASN A C 1
ATOM 839 O O . ASN A 1 105 ? 7.609 -1.277 15.393 1.00 87.56 105 ASN A O 1
ATOM 843 N N . THR A 1 106 ? 7.899 -1.407 17.612 1.00 88.25 106 THR A N 1
ATOM 844 C CA . THR A 1 106 ? 6.666 -2.161 17.874 1.00 88.25 106 THR A CA 1
ATOM 845 C C . THR A 1 106 ? 5.405 -1.301 17.752 1.00 88.25 106 THR A C 1
ATOM 847 O O . THR A 1 106 ? 4.306 -1.809 17.930 1.00 88.25 106 THR A O 1
ATOM 850 N N . LYS A 1 107 ? 5.543 0.017 17.549 1.00 86.50 107 LYS A N 1
ATOM 851 C CA . LYS A 1 107 ? 4.413 0.959 17.518 1.00 86.50 107 LYS A CA 1
ATOM 852 C C . LYS A 1 107 ? 3.985 1.369 16.115 1.00 86.50 107 LYS A C 1
ATOM 854 O O . LYS A 1 107 ? 2.875 1.860 15.969 1.00 86.50 107 LYS A O 1
ATOM 859 N N . PHE A 1 108 ? 4.850 1.198 15.118 1.00 90.12 108 PHE A N 1
ATOM 860 C CA . PHE A 1 108 ? 4.570 1.607 13.744 1.00 90.12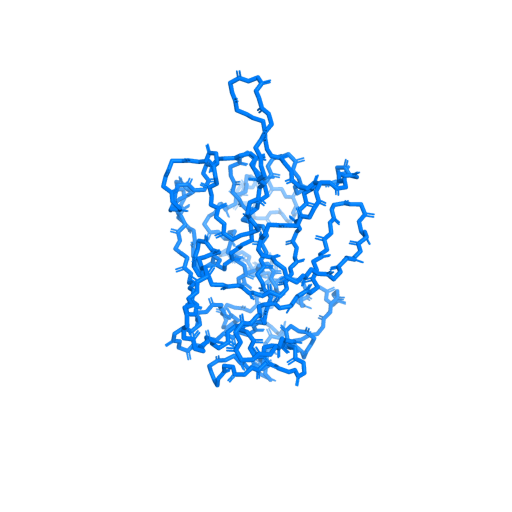 108 PHE A CA 1
ATOM 861 C C . PHE A 1 108 ? 4.196 0.399 12.908 1.00 90.12 108 PHE A C 1
ATOM 863 O O . PHE A 1 108 ? 4.864 -0.636 12.946 1.00 90.12 108 PHE A O 1
ATOM 870 N N . ASP A 1 109 ? 3.119 0.562 12.163 1.00 90.44 109 ASP A N 1
ATOM 871 C CA . ASP A 1 109 ? 2.587 -0.406 11.232 1.00 90.44 109 ASP A CA 1
ATOM 872 C C . ASP A 1 109 ? 3.206 -0.247 9.843 1.00 90.44 109 ASP A C 1
ATOM 874 O O . ASP A 1 109 ? 3.580 0.835 9.405 1.00 90.44 109 ASP A O 1
ATOM 878 N N . PHE A 1 110 ? 3.327 -1.355 9.124 1.00 91.69 110 PHE A N 1
ATOM 879 C CA . PHE A 1 110 ? 3.887 -1.362 7.769 1.00 91.69 110 PHE A CA 1
ATOM 880 C C . PHE A 1 110 ? 2.889 -1.828 6.737 1.00 91.69 110 PHE A C 1
ATOM 882 O O . PHE A 1 110 ? 2.898 -1.341 5.607 1.00 91.69 110 PHE A O 1
ATOM 889 N N . LEU A 1 111 ? 2.075 -2.803 7.118 1.00 94.75 111 LEU A N 1
ATOM 890 C CA . LEU A 1 111 ? 1.188 -3.526 6.232 1.00 94.75 111 LEU A CA 1
ATOM 891 C C . LEU A 1 111 ? -0.013 -3.999 7.039 1.00 94.75 111 LEU A C 1
ATOM 893 O O . LEU A 1 111 ? 0.144 -4.538 8.131 1.00 94.75 111 LEU A O 1
ATOM 897 N N . GLY A 1 112 ? -1.207 -3.868 6.485 1.00 95.94 112 GLY A N 1
ATOM 898 C CA . GLY A 1 112 ? -2.398 -4.436 7.094 1.00 95.94 112 GLY A CA 1
ATOM 899 C C . GLY A 1 112 ? -3.544 -4.550 6.111 1.00 95.94 112 GLY A C 1
ATOM 900 O O . GLY A 1 112 ? -3.462 -4.071 4.979 1.00 95.94 112 GLY A O 1
ATOM 901 N N . ASN A 1 113 ? -4.633 -5.194 6.525 1.00 96.38 113 ASN A N 1
ATOM 902 C CA . ASN A 1 113 ? -5.867 -5.137 5.744 1.00 96.38 113 ASN A CA 1
ATOM 903 C C . ASN A 1 113 ? -6.292 -3.672 5.564 1.00 96.38 113 ASN A C 1
ATOM 905 O O . ASN A 1 113 ? -6.263 -2.894 6.515 1.00 96.38 113 ASN A O 1
ATOM 909 N N . ARG A 1 114 ? -6.694 -3.301 4.347 1.00 95.19 114 ARG A N 1
ATOM 910 C CA . ARG A 1 114 ? -7.153 -1.940 4.038 1.00 95.19 114 ARG A CA 1
ATOM 911 C C . ARG A 1 114 ? -8.380 -1.527 4.874 1.00 95.19 114 ARG A C 1
ATOM 913 O O . ARG A 1 114 ? -9.165 -2.367 5.329 1.00 95.19 114 ARG A O 1
ATOM 920 N N . GLY A 1 115 ? -8.533 -0.221 5.063 1.00 93.50 115 GLY A N 1
ATOM 921 C CA . GLY A 1 115 ? -9.575 0.399 5.880 1.00 93.50 115 GLY A CA 1
ATOM 922 C C . GLY A 1 115 ? -10.378 1.451 5.124 1.00 93.50 115 GLY A C 1
ATOM 923 O O . GLY A 1 115 ? -10.212 1.638 3.922 1.00 93.50 115 GLY A O 1
ATOM 924 N N . ILE A 1 116 ? -11.286 2.103 5.848 1.00 93.06 116 ILE A N 1
ATOM 925 C CA . ILE A 1 116 ? -12.065 3.240 5.335 1.00 93.06 116 ILE A CA 1
ATOM 926 C C . ILE A 1 116 ? -11.168 4.471 5.313 1.00 93.06 116 ILE A C 1
ATOM 928 O O . ILE A 1 116 ? -10.318 4.612 6.195 1.00 93.06 116 ILE A O 1
ATOM 932 N N . ASP A 1 117 ? -11.401 5.364 4.354 1.00 91.69 117 ASP A N 1
ATOM 933 C CA . ASP A 1 117 ? -10.788 6.690 4.331 1.00 91.69 117 ASP A CA 1
ATOM 934 C C . ASP A 1 117 ? -10.847 7.360 5.717 1.00 91.69 117 ASP A C 1
ATOM 936 O O . ASP A 1 117 ? -11.899 7.405 6.372 1.00 91.69 117 ASP A O 1
ATOM 940 N N . ASN A 1 118 ? -9.684 7.825 6.183 1.00 90.44 118 ASN A N 1
ATOM 941 C CA . ASN A 1 118 ? -9.480 8.471 7.479 1.00 90.44 118 ASN A CA 1
ATOM 942 C C . ASN A 1 118 ? -9.905 7.633 8.708 1.00 90.44 118 ASN A C 1
ATOM 944 O O . ASN A 1 118 ? -10.043 8.153 9.819 1.00 90.44 118 ASN A O 1
ATOM 948 N N . GLY A 1 119 ? -10.143 6.328 8.539 1.00 89.56 119 GLY A N 1
ATOM 949 C CA . GLY A 1 119 ? -10.615 5.441 9.603 1.00 89.56 119 GLY A CA 1
ATOM 950 C C . GLY A 1 119 ? -11.932 5.920 10.221 1.00 89.56 119 GLY A C 1
ATOM 951 O O . GLY A 1 119 ? -12.146 5.792 11.428 1.00 89.56 119 GLY A O 1
ATOM 952 N N . HIS A 1 120 ? -12.806 6.530 9.420 1.00 88.56 120 HIS A N 1
ATOM 953 C CA . HIS A 1 120 ? -14.096 7.016 9.891 1.00 88.56 120 HIS A CA 1
ATOM 954 C C . HIS A 1 120 ? -15.110 5.871 9.980 1.00 88.56 120 HIS A C 1
ATOM 956 O O . HIS A 1 120 ? -15.404 5.187 9.000 1.00 88.56 120 HIS A O 1
ATOM 962 N N . TYR A 1 121 ? -15.682 5.661 11.169 1.00 83.12 121 TYR A N 1
ATOM 963 C CA . TYR A 1 121 ? -16.787 4.719 11.324 1.00 83.12 121 TYR A CA 1
ATOM 964 C C . TYR A 1 121 ? -18.052 5.261 10.667 1.00 83.12 121 TYR A C 1
ATOM 966 O O . TYR A 1 121 ? -18.466 6.392 10.925 1.00 83.12 121 TYR A O 1
ATOM 974 N N . LEU A 1 122 ? -18.688 4.415 9.865 1.00 84.00 122 LEU A N 1
ATOM 975 C CA . LEU A 1 122 ? -19.976 4.683 9.248 1.00 84.00 122 LEU A CA 1
ATOM 976 C C . LEU A 1 122 ? -21.044 3.848 9.965 1.00 84.00 122 LEU A C 1
ATOM 978 O O . LEU A 1 122 ? -20.786 2.722 10.389 1.00 84.00 122 LEU A O 1
ATOM 982 N N . ASP A 1 123 ? -22.259 4.386 10.105 1.00 74.56 123 ASP A N 1
ATOM 983 C CA . ASP A 1 123 ? -23.397 3.614 10.640 1.00 74.56 123 ASP A CA 1
ATOM 984 C C . ASP A 1 123 ? -23.959 2.618 9.600 1.00 74.56 123 ASP A C 1
ATOM 986 O O . ASP A 1 123 ? -24.764 1.733 9.903 1.00 74.56 123 ASP A O 1
ATOM 990 N N . GLU A 1 124 ? -23.502 2.733 8.356 1.00 82.69 124 GLU A N 1
ATOM 991 C CA . GLU A 1 124 ? -23.865 1.873 7.238 1.00 82.69 124 GLU A CA 1
ATOM 992 C C . GLU A 1 124 ? -22.799 0.799 6.984 1.00 82.69 124 GLU A C 1
ATOM 994 O O . GLU A 1 124 ? -21.677 0.858 7.485 1.00 82.69 124 GLU A O 1
ATOM 999 N N . GLN A 1 125 ? -23.174 -0.223 6.217 1.00 85.69 125 GLN A N 1
ATOM 1000 C CA . GLN A 1 125 ? -22.250 -1.276 5.812 1.00 85.69 125 GLN A CA 1
ATOM 1001 C C . GLN A 1 125 ? -21.208 -0.708 4.846 1.00 85.69 125 GLN A C 1
ATOM 1003 O O . GLN A 1 125 ? -21.559 -0.016 3.894 1.00 85.69 125 GLN A O 1
ATOM 1008 N N . HIS A 1 126 ? -19.940 -1.034 5.082 1.00 91.62 126 HIS A N 1
ATOM 1009 C CA . HIS A 1 126 ? -18.832 -0.660 4.214 1.00 91.62 126 HIS A CA 1
ATOM 1010 C C . HIS A 1 126 ? -18.086 -1.904 3.746 1.00 91.62 126 HIS A C 1
ATOM 1012 O O . HIS A 1 126 ? -17.919 -2.856 4.511 1.00 91.62 126 HIS A O 1
ATOM 1018 N N . ILE A 1 127 ? -17.587 -1.884 2.512 1.00 92.75 127 ILE A N 1
ATOM 1019 C CA . ILE A 1 127 ? -16.937 -3.043 1.891 1.00 92.75 127 ILE A CA 1
ATOM 1020 C C . ILE A 1 127 ? -15.697 -3.506 2.670 1.00 92.75 127 ILE A C 1
ATOM 1022 O O . ILE A 1 127 ? -15.424 -4.695 2.777 1.00 92.75 127 ILE A O 1
ATOM 1026 N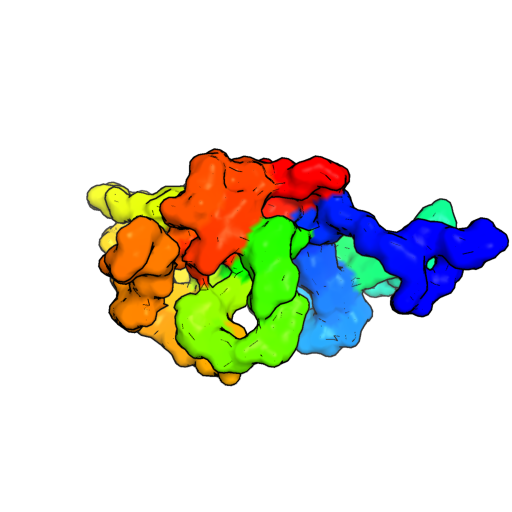 N . THR A 1 128 ? -14.972 -2.580 3.298 1.00 92.75 128 THR A N 1
ATOM 1027 C CA . THR A 1 128 ? -13.811 -2.891 4.153 1.00 92.75 128 THR A CA 1
ATOM 1028 C C . THR A 1 128 ? -14.194 -3.624 5.446 1.00 92.75 128 THR A C 1
ATOM 1030 O O . THR A 1 128 ? -13.362 -4.336 6.004 1.00 92.75 128 THR A O 1
ATOM 1033 N N . TYR A 1 129 ? -15.439 -3.508 5.929 1.00 93.69 129 TYR A N 1
ATOM 1034 C CA . TYR A 1 129 ? -15.912 -4.282 7.084 1.00 93.69 129 TYR A CA 1
ATOM 1035 C C . TYR A 1 129 ? -16.060 -5.767 6.747 1.00 93.69 129 TYR A C 1
ATOM 1037 O O . TYR A 1 129 ? -15.831 -6.619 7.600 1.00 93.69 129 TYR A O 1
ATOM 1045 N N . GLU A 1 130 ? -16.379 -6.087 5.495 1.00 92.38 130 GLU A N 1
ATOM 1046 C CA . GLU A 1 130 ? -16.615 -7.458 5.036 1.00 92.38 130 GLU A CA 1
ATOM 1047 C C . GLU A 1 130 ? -15.333 -8.270 4.815 1.00 92.38 130 GLU A C 1
ATOM 1049 O O . GLU A 1 130 ? -15.423 -9.477 4.610 1.00 92.38 130 GLU A O 1
ATOM 1054 N N . ILE A 1 131 ? -14.148 -7.649 4.905 1.00 93.75 131 ILE A N 1
ATOM 1055 C CA . ILE A 1 131 ? -12.872 -8.363 4.749 1.00 93.75 131 ILE A CA 1
ATOM 1056 C C . ILE A 1 131 ? -12.739 -9.442 5.830 1.00 93.75 131 ILE A C 1
ATOM 1058 O O . ILE A 1 131 ? -12.584 -10.616 5.518 1.00 93.75 131 ILE A O 1
ATOM 1062 N N . HIS A 1 132 ? -12.813 -9.087 7.112 1.00 93.94 132 HIS A N 1
ATOM 1063 C CA . HIS A 1 132 ? -12.785 -10.069 8.211 1.00 93.94 132 HIS A CA 1
ATOM 1064 C C . HIS A 1 132 ? -13.837 -9.804 9.292 1.00 93.94 132 HIS A C 1
ATOM 1066 O O . HIS A 1 132 ? -13.952 -10.571 10.251 1.00 93.94 132 HIS A O 1
ATOM 1072 N N . GLY A 1 133 ? -14.573 -8.703 9.178 1.00 89.00 133 GLY A N 1
ATOM 1073 C CA . GLY A 1 133 ? -15.496 -8.236 10.192 1.00 89.00 133 GLY A CA 1
ATOM 1074 C C . GLY A 1 133 ? -16.947 -8.627 9.941 1.00 89.00 133 GLY A C 1
ATOM 1075 O O . GLY A 1 133 ? -17.294 -9.423 9.069 1.00 89.00 133 GLY A O 1
ATOM 1076 N N . GLY A 1 134 ? -17.815 -8.067 10.780 1.00 85.94 134 GLY A N 1
ATOM 1077 C CA . GLY A 1 134 ? -19.260 -8.127 10.590 1.00 85.94 134 GLY A CA 1
ATOM 1078 C C . GLY A 1 134 ? -19.759 -6.951 9.751 1.00 85.94 134 GLY A C 1
ATOM 1079 O O . GLY A 1 134 ? -18.992 -6.131 9.271 1.00 85.94 134 GLY A O 1
ATOM 1080 N N . ARG A 1 135 ? -21.080 -6.783 9.654 1.00 84.88 135 ARG A N 1
ATOM 1081 C CA . ARG A 1 135 ? -21.688 -5.719 8.827 1.00 84.88 135 ARG A CA 1
ATOM 1082 C C . ARG A 1 135 ? -21.323 -4.279 9.212 1.00 84.88 135 ARG A C 1
ATOM 1084 O O . ARG A 1 135 ? -21.530 -3.389 8.402 1.00 84.88 135 ARG A O 1
ATOM 1091 N N . LYS A 1 136 ? -20.872 -4.040 10.446 1.00 89.06 136 LYS A N 1
ATOM 1092 C CA . LYS A 1 136 ? -20.630 -2.696 11.009 1.00 89.06 136 LYS A CA 1
ATOM 1093 C C . LYS A 1 136 ? -19.329 -2.605 11.813 1.00 89.06 136 LYS A C 1
ATOM 1095 O O . LYS A 1 136 ? -19.204 -1.771 12.703 1.00 89.06 136 LYS A O 1
ATOM 1100 N N . GLN A 1 137 ? -18.400 -3.530 11.594 1.00 91.06 137 GLN A N 1
ATOM 1101 C CA . GLN A 1 137 ? -17.155 -3.565 12.352 1.00 91.06 137 GLN A CA 1
ATOM 1102 C C . GLN A 1 137 ? -16.011 -3.920 11.425 1.00 91.06 137 GLN A C 1
ATOM 1104 O O . GLN A 1 137 ? -16.054 -4.958 10.773 1.00 91.06 137 GLN A O 1
ATOM 1109 N N . TRP A 1 138 ? -14.973 -3.091 11.435 1.00 93.94 138 TRP A N 1
ATOM 1110 C CA . TRP A 1 138 ? -13.711 -3.437 10.811 1.00 93.94 138 TRP A CA 1
ATOM 1111 C C . TRP A 1 138 ? -12.950 -4.437 11.681 1.00 93.94 138 TRP A C 1
ATOM 1113 O O . TRP A 1 138 ? -12.867 -4.286 12.902 1.00 93.94 138 TRP A O 1
ATOM 1123 N N . VAL A 1 139 ? -12.405 -5.462 11.037 1.00 95.25 139 VAL A N 1
ATOM 1124 C CA . VAL A 1 139 ? -11.450 -6.393 11.630 1.00 95.25 139 VAL A CA 1
ATOM 1125 C C . VAL A 1 139 ? -10.323 -6.564 10.626 1.00 95.25 139 VAL A C 1
ATOM 1127 O O . VAL A 1 139 ? -10.591 -6.794 9.446 1.00 95.25 139 VAL A O 1
ATOM 1130 N N . GLY A 1 140 ? -9.081 -6.459 11.081 1.00 95.19 140 GLY A N 1
ATOM 1131 C CA . GLY A 1 140 ? -7.919 -6.566 10.211 1.00 95.19 140 GLY A CA 1
ATOM 1132 C C . GLY A 1 140 ? -6.684 -7.059 10.944 1.00 95.19 140 GLY A C 1
ATOM 1133 O O . GLY A 1 140 ? -6.523 -6.836 12.143 1.00 95.19 140 GLY A O 1
ATOM 1134 N N . ASN A 1 141 ? -5.823 -7.741 10.199 1.00 95.69 141 ASN A N 1
ATOM 1135 C CA . ASN A 1 141 ? -4.468 -8.064 10.614 1.00 95.69 141 ASN A CA 1
ATOM 1136 C C . ASN A 1 141 ? -3.568 -6.871 10.288 1.00 95.69 141 ASN A C 1
ATOM 1138 O O . ASN A 1 141 ? -3.657 -6.324 9.184 1.00 95.69 141 ASN A O 1
ATOM 1142 N N . VAL A 1 142 ? -2.705 -6.494 11.228 1.00 96.12 142 VAL A N 1
ATOM 1143 C CA . VAL A 1 142 ? -1.725 -5.414 11.071 1.00 96.12 142 VAL A CA 1
ATOM 1144 C C . VAL A 1 142 ? -0.351 -5.931 11.472 1.00 96.12 142 VAL A C 1
ATOM 1146 O O . VAL A 1 142 ? -0.201 -6.575 12.509 1.00 96.12 142 VAL A O 1
ATOM 1149 N N . VAL A 1 143 ? 0.637 -5.664 10.624 1.00 94.44 143 VAL A N 1
ATOM 1150 C CA . VAL A 1 143 ? 2.043 -6.025 10.800 1.00 94.44 143 VAL A CA 1
ATOM 1151 C C . VAL A 1 143 ? 2.828 -4.792 11.223 1.00 94.44 143 VAL A C 1
ATOM 1153 O O . VAL A 1 143 ? 2.719 -3.741 10.587 1.00 94.44 143 VAL A O 1
ATOM 1156 N N . TYR A 1 144 ? 3.652 -4.945 12.255 1.00 93.00 144 TYR A N 1
ATOM 1157 C CA . TYR A 1 144 ? 4.453 -3.873 12.843 1.00 93.00 144 TYR A CA 1
ATOM 1158 C C . TYR A 1 144 ? 5.949 -4.013 12.532 1.00 93.00 144 TYR A C 1
ATOM 1160 O O . TYR A 1 144 ? 6.408 -5.049 12.047 1.00 93.00 144 TYR A O 1
ATOM 1168 N N . GLY A 1 145 ? 6.726 -2.961 12.808 1.00 89.19 145 GLY A N 1
ATOM 1169 C CA . GLY A 1 145 ? 8.149 -2.850 12.450 1.00 89.19 145 GLY A CA 1
ATOM 1170 C C . GLY A 1 145 ? 9.113 -3.825 13.134 1.00 89.19 145 GLY A C 1
ATOM 1171 O O . GLY A 1 145 ? 10.262 -3.954 12.717 1.00 89.19 145 GLY A O 1
ATOM 1172 N N . ASP A 1 146 ? 8.676 -4.529 14.172 1.00 90.25 146 ASP A N 1
ATOM 1173 C CA . ASP A 1 146 ? 9.386 -5.648 14.810 1.00 90.25 146 ASP A CA 1
ATOM 1174 C C . ASP A 1 146 ? 8.894 -7.026 14.319 1.00 90.25 146 ASP A C 1
ATOM 1176 O O . ASP A 1 146 ? 9.264 -8.054 14.888 1.00 90.25 146 ASP A O 1
ATOM 1180 N N . ASN A 1 147 ? 8.084 -7.047 13.255 1.00 90.19 147 ASN A N 1
ATOM 1181 C CA . ASN A 1 147 ? 7.521 -8.231 12.611 1.00 90.19 147 ASN A CA 1
ATOM 1182 C C . ASN A 1 147 ? 6.481 -8.999 13.451 1.00 90.19 147 ASN A C 1
ATOM 1184 O O . ASN A 1 147 ? 6.159 -10.147 13.129 1.00 90.19 147 ASN A O 1
ATOM 1188 N N . HIS A 1 148 ? 5.924 -8.402 14.511 1.00 93.12 148 HIS A N 1
ATOM 1189 C CA . HIS A 1 148 ? 4.720 -8.969 15.119 1.00 93.12 148 HIS A CA 1
ATOM 1190 C C . HIS A 1 148 ? 3.478 -8.657 14.276 1.00 93.12 148 HIS A C 1
ATOM 1192 O O . HIS A 1 148 ? 3.447 -7.708 13.486 1.00 93.12 148 HIS A O 1
ATOM 1198 N N . VAL A 1 149 ? 2.454 -9.494 14.442 1.00 94.81 149 VAL A N 1
ATOM 1199 C CA . VAL A 1 149 ? 1.164 -9.356 13.768 1.00 94.81 149 VAL A CA 1
ATOM 1200 C C . VAL A 1 149 ? 0.069 -9.407 14.814 1.00 94.81 149 VAL A C 1
ATOM 1202 O O . VAL A 1 149 ? -0.045 -10.410 15.519 1.00 94.81 149 VAL A O 1
ATOM 1205 N N . ASP A 1 150 ? -0.755 -8.366 14.850 1.00 95.19 150 ASP A N 1
ATOM 1206 C CA . ASP A 1 150 ? -1.905 -8.276 15.744 1.00 95.19 150 ASP A CA 1
ATOM 1207 C C . ASP A 1 150 ? -3.214 -8.154 14.961 1.00 95.19 150 ASP A C 1
ATOM 1209 O O . ASP A 1 150 ? -3.278 -7.595 13.862 1.00 95.19 150 ASP A O 1
ATOM 1213 N N . VAL A 1 151 ? -4.281 -8.696 15.553 1.00 95.56 151 VAL A N 1
ATOM 1214 C CA . VAL A 1 151 ? -5.644 -8.590 15.027 1.00 95.56 151 VAL A CA 1
ATOM 1215 C C . VAL A 1 151 ? -6.362 -7.463 15.744 1.00 95.56 151 VAL A C 1
ATOM 1217 O O . VAL A 1 151 ? -6.652 -7.558 16.940 1.00 95.56 151 VAL A O 1
ATOM 1220 N N . HIS A 1 152 ? -6.744 -6.439 14.991 1.00 95.25 152 HIS A N 1
ATOM 1221 C CA . HIS A 1 152 ? -7.472 -5.293 15.514 1.00 95.25 152 HIS A CA 1
ATOM 1222 C C . HIS A 1 152 ? -8.929 -5.327 15.085 1.00 95.25 152 HIS A C 1
ATOM 1224 O O . HIS A 1 152 ? -9.276 -5.778 13.997 1.00 95.25 152 HIS A O 1
ATOM 1230 N N . LYS A 1 153 ? -9.798 -4.849 15.975 1.00 93.88 153 LYS A N 1
ATOM 1231 C CA . LYS A 1 153 ? -11.247 -4.706 15.743 1.00 93.88 153 LYS A CA 1
ATOM 1232 C C . LYS A 1 153 ? -11.686 -3.243 15.684 1.00 93.88 153 LYS A C 1
ATOM 1234 O O . LYS A 1 153 ? -12.869 -2.936 15.855 1.00 93.88 153 LYS A O 1
ATOM 1239 N N . SER A 1 154 ? -10.700 -2.357 15.574 1.00 91.69 154 SER A N 1
ATOM 1240 C CA . SER A 1 154 ? -10.856 -0.917 15.589 1.00 91.69 154 SER A CA 1
ATOM 1241 C C . SER A 1 154 ? -9.776 -0.256 14.746 1.00 91.69 154 SER A C 1
ATOM 1243 O O . SER A 1 154 ? -8.657 -0.756 14.698 1.00 91.69 154 SER A O 1
ATOM 1245 N N . PHE A 1 155 ? -10.105 0.888 14.150 1.00 93.50 155 PHE A N 1
ATOM 1246 C CA . PHE A 1 155 ? -9.142 1.777 13.493 1.00 93.50 155 PHE A CA 1
ATOM 1247 C C . PHE A 1 155 ? -8.170 2.458 14.467 1.00 93.50 155 PHE A C 1
ATOM 1249 O O . PHE A 1 155 ? -7.130 2.946 14.049 1.00 93.50 155 PHE A O 1
ATOM 1256 N N . LEU A 1 156 ? -8.507 2.458 15.760 1.00 92.50 156 LEU A N 1
ATOM 1257 C CA . LEU A 1 156 ? -7.688 2.955 16.867 1.00 92.50 156 LEU A CA 1
ATOM 1258 C C . LEU A 1 156 ? -7.212 1.753 17.703 1.00 92.50 156 LEU A C 1
ATOM 1260 O O . LEU A 1 156 ? -7.920 1.356 18.642 1.00 92.50 156 LEU A O 1
ATOM 1264 N N . PRO A 1 157 ? -6.104 1.094 17.332 1.00 89.75 157 PRO A N 1
ATOM 1265 C CA . PRO A 1 157 ? -5.568 -0.032 18.082 1.00 89.75 157 PRO A CA 1
ATOM 1266 C C . PRO A 1 157 ? -5.068 0.410 19.460 1.00 89.75 157 PRO A C 1
ATOM 1268 O O . PRO A 1 157 ? -4.530 1.501 19.648 1.00 89.75 157 PRO A O 1
ATOM 1271 N N . GLN A 1 158 ? -5.259 -0.445 20.464 1.00 85.31 158 GLN A N 1
ATOM 1272 C CA . GLN A 1 158 ? -4.887 -0.103 21.834 1.00 85.31 158 GLN A CA 1
ATOM 1273 C C . GLN A 1 158 ? -3.362 -0.006 21.972 1.00 85.31 158 GLN A C 1
ATOM 1275 O O . GLN A 1 158 ? -2.649 -0.957 21.669 1.00 85.31 158 GLN A O 1
ATOM 1280 N N . GLY A 1 159 ? -2.871 1.121 22.492 1.00 81.44 159 GLY A N 1
ATOM 1281 C CA . GLY A 1 159 ? -1.440 1.351 22.712 1.00 81.44 159 GLY A CA 1
ATOM 1282 C C . GLY A 1 159 ? -0.690 1.920 21.504 1.00 81.44 159 GLY A C 1
ATOM 1283 O O . GLY A 1 159 ? 0.495 2.234 21.640 1.00 81.44 159 GLY A O 1
ATOM 1284 N N . ALA A 1 160 ? -1.366 2.102 20.365 1.00 86.44 160 ALA A N 1
ATOM 1285 C CA . ALA A 1 160 ? -0.863 2.941 19.291 1.00 86.44 160 ALA A CA 1
ATOM 1286 C C . ALA A 1 160 ? -1.176 4.405 19.601 1.00 86.44 160 ALA A C 1
ATOM 1288 O O . ALA A 1 160 ? -2.335 4.803 19.741 1.00 86.44 160 ALA A O 1
ATOM 1289 N N . GLU A 1 161 ? -0.118 5.187 19.773 1.00 90.31 161 GLU A N 1
ATOM 1290 C CA . GLU A 1 161 ? -0.205 6.587 20.157 1.00 90.31 161 GLU A CA 1
ATOM 1291 C C . GLU A 1 161 ? 0.855 7.386 19.406 1.00 90.31 161 GLU A C 1
ATOM 1293 O O . GLU A 1 161 ? 2.020 6.970 19.351 1.00 90.31 161 GLU A O 1
ATOM 1298 N N . TYR A 1 162 ? 0.476 8.568 18.928 1.00 88.75 162 TYR A N 1
ATOM 1299 C CA . TYR A 1 162 ? 1.412 9.582 18.458 1.00 88.75 162 TYR A CA 1
ATOM 1300 C C . TYR A 1 162 ? 1.568 10.682 19.511 1.00 88.75 162 TYR A C 1
ATOM 1302 O O . TYR A 1 162 ? 0.697 10.902 20.357 1.00 88.75 162 TYR A O 1
ATOM 1310 N N . GLN A 1 163 ? 2.702 11.383 19.475 1.00 87.00 163 GLN A N 1
ATOM 1311 C CA . GLN A 1 163 ? 2.988 12.466 20.414 1.00 87.00 163 GLN A CA 1
ATOM 1312 C C . GLN A 1 163 ? 2.887 13.827 19.725 1.00 87.00 163 GLN A C 1
ATOM 1314 O O . GLN A 1 163 ? 3.612 14.096 18.770 1.00 87.00 163 GLN A O 1
ATOM 1319 N N . GLN A 1 164 ? 2.064 14.731 20.252 1.00 85.19 164 GLN A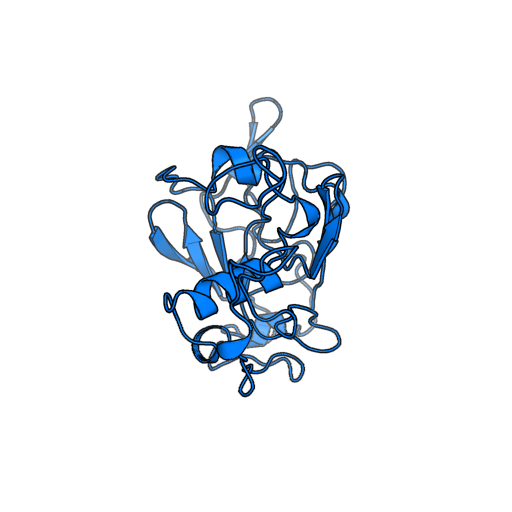 N 1
ATOM 1320 C CA . GLN A 1 164 ? 1.951 16.100 19.746 1.00 85.19 164 GLN A CA 1
ATOM 1321 C C . GLN A 1 164 ? 1.916 17.085 20.914 1.00 85.19 164 GLN A C 1
ATOM 1323 O O . GLN A 1 164 ? 1.196 16.898 21.886 1.00 85.19 164 GLN A O 1
ATOM 1328 N N . GLY A 1 165 ? 2.750 18.128 20.867 1.00 85.50 165 GLY A N 1
ATOM 1329 C CA . GLY A 1 165 ? 2.785 19.137 21.935 1.00 85.50 165 GLY A CA 1
ATOM 1330 C C . GLY A 1 165 ? 3.183 18.607 23.323 1.00 85.50 165 GLY A C 1
ATOM 1331 O O . GLY A 1 165 ? 2.937 19.282 24.316 1.00 85.50 165 GLY A O 1
ATOM 1332 N N . GLY A 1 166 ? 3.806 17.425 23.404 1.00 86.44 166 GLY A N 1
ATOM 1333 C CA . GLY A 1 166 ? 4.181 16.778 24.667 1.00 86.44 166 GLY A CA 1
ATOM 1334 C C . GLY A 1 166 ? 3.113 15.847 25.252 1.00 86.44 166 GLY A C 1
ATOM 1335 O O . GLY A 1 166 ? 3.397 15.182 26.245 1.00 86.44 166 GLY A O 1
ATOM 1336 N N . GLU A 1 167 ? 1.941 15.751 24.626 1.00 90.06 167 GLU A N 1
ATOM 1337 C CA . GLU A 1 167 ? 0.856 14.844 25.008 1.00 90.06 167 GLU A CA 1
ATOM 1338 C C . GLU A 1 167 ? 0.775 13.653 24.045 1.00 90.06 167 GLU A C 1
ATOM 1340 O O . GLU A 1 167 ? 1.175 13.759 22.882 1.00 90.06 167 GLU A O 1
ATOM 1345 N N . ASN A 1 168 ? 0.274 12.521 24.543 1.00 89.75 168 ASN A N 1
ATOM 1346 C CA . ASN A 1 168 ? 0.021 11.329 23.739 1.00 89.75 168 ASN A CA 1
ATOM 1347 C C . ASN A 1 168 ? -1.446 11.299 23.315 1.00 89.75 168 ASN A C 1
ATOM 1349 O O . ASN A 1 168 ? -2.339 11.448 24.153 1.00 89.75 168 ASN A O 1
ATOM 1353 N N . PHE A 1 169 ? -1.679 11.042 22.035 1.00 91.25 169 PHE A N 1
ATOM 1354 C CA . PHE A 1 169 ? -3.005 10.895 21.451 1.00 91.25 169 PHE A CA 1
ATOM 1355 C C . PHE A 1 169 ? -3.141 9.501 20.835 1.00 91.25 169 PHE A C 1
ATOM 1357 O O . PHE A 1 169 ? -2.157 9.004 20.286 1.00 91.25 169 PHE A O 1
ATOM 1364 N N . PRO A 1 170 ? -4.323 8.861 20.914 1.00 91.69 170 PRO A N 1
ATOM 1365 C CA . PRO A 1 170 ? -4.587 7.630 20.179 1.00 91.69 170 PRO A CA 1
ATOM 1366 C C . PRO A 1 170 ? -4.367 7.842 18.684 1.00 91.69 170 PRO A C 1
ATOM 1368 O O . PRO A 1 170 ? -4.871 8.820 18.133 1.00 91.69 170 PRO A O 1
ATOM 1371 N N . ASP A 1 171 ? -3.642 6.923 18.059 1.00 92.31 171 ASP A N 1
ATOM 1372 C CA . ASP A 1 171 ? -3.283 7.002 16.646 1.00 92.31 171 ASP A CA 1
ATOM 1373 C C . ASP A 1 171 ? -4.226 6.149 15.790 1.00 92.31 171 ASP A C 1
ATOM 1375 O O . ASP A 1 171 ? -4.624 5.050 16.203 1.00 92.31 171 ASP A O 1
ATOM 1379 N N . ASN A 1 172 ? -4.634 6.661 14.630 1.00 93.75 172 ASN A N 1
ATOM 1380 C CA . ASN A 1 172 ? -5.559 5.978 13.733 1.00 93.75 172 ASN A CA 1
ATOM 1381 C C . ASN A 1 172 ? -4.815 5.386 12.539 1.00 93.75 172 ASN A C 1
ATOM 1383 O O . ASN A 1 172 ? -4.246 6.100 11.724 1.00 93.75 172 ASN A O 1
ATOM 1387 N N . LEU A 1 173 ? -4.955 4.070 12.368 1.00 94.88 173 LEU A N 1
ATOM 1388 C CA . LEU A 1 173 ? -4.307 3.292 11.309 1.00 94.88 173 LEU A CA 1
ATOM 1389 C C . LEU A 1 173 ? -4.487 3.869 9.898 1.00 94.88 173 LEU A C 1
ATOM 1391 O O . LEU A 1 173 ? -3.665 3.605 9.032 1.00 94.88 173 LEU A O 1
ATOM 1395 N N . PHE A 1 174 ? -5.571 4.597 9.622 1.00 95.12 174 PHE A N 1
ATOM 1396 C CA . PHE A 1 174 ? -5.934 5.041 8.272 1.00 95.12 174 PHE A CA 1
ATOM 1397 C C . PHE A 1 174 ? -5.996 6.564 8.122 1.00 95.12 174 PHE A C 1
ATOM 1399 O O . PHE A 1 174 ? -6.468 7.054 7.095 1.00 95.12 174 PHE A O 1
ATOM 1406 N N . LYS A 1 175 ? -5.513 7.323 9.110 1.00 93.31 175 LYS A N 1
ATOM 1407 C CA . LYS A 1 175 ? -5.536 8.787 9.099 1.00 93.31 175 LYS A CA 1
ATOM 1408 C C . LYS A 1 175 ? -4.131 9.353 9.242 1.00 93.31 175 LYS A C 1
ATOM 1410 O O . LYS A 1 175 ? -3.351 8.858 10.035 1.00 93.31 175 LYS A O 1
ATOM 1415 N N . ASN A 1 176 ? -3.829 10.409 8.491 1.00 92.62 176 ASN A N 1
ATOM 1416 C CA . ASN A 1 176 ? -2.590 11.155 8.668 1.00 92.62 176 ASN A CA 1
ATOM 1417 C C . ASN A 1 176 ? -2.756 12.152 9.829 1.00 92.62 176 ASN A C 1
ATOM 1419 O O . ASN A 1 176 ? -3.149 13.300 9.620 1.00 92.62 176 ASN A O 1
ATOM 1423 N N . ASP A 1 177 ? -2.516 11.706 11.061 1.00 88.88 177 ASP A N 1
ATOM 1424 C CA . ASP A 1 177 ? -2.856 12.472 12.265 1.00 88.88 177 ASP A CA 1
ATOM 1425 C C . ASP A 1 177 ? -1.860 13.598 12.592 1.00 88.88 177 ASP A C 1
ATOM 1427 O O . ASP A 1 177 ? -2.237 14.602 13.206 1.00 88.88 177 ASP A O 1
ATOM 1431 N N . THR A 1 178 ? -0.597 13.478 12.168 1.00 86.62 178 THR A N 1
ATOM 1432 C CA . THR A 1 178 ? 0.437 14.499 12.439 1.00 86.62 178 THR A CA 1
ATOM 1433 C C . THR A 1 178 ? 0.895 15.274 11.206 1.00 86.62 178 THR A C 1
ATOM 1435 O O . THR A 1 178 ? 1.675 16.224 11.330 1.00 86.62 178 THR A O 1
ATOM 1438 N N . GLY A 1 179 ? 0.422 14.886 10.023 1.00 79.69 179 GLY A N 1
ATOM 1439 C CA . GLY A 1 179 ? 0.692 15.569 8.767 1.00 79.69 179 GLY A CA 1
ATOM 1440 C C . GLY A 1 179 ? -0.193 16.785 8.510 1.00 79.69 179 GLY A C 1
ATOM 1441 O O . GLY A 1 179 ? -1.056 17.159 9.302 1.00 79.69 179 GLY A O 1
ATOM 1442 N N . GLY A 1 180 ? 0.064 17.435 7.374 1.00 77.06 180 GLY A N 1
ATOM 1443 C CA . GLY A 1 180 ? -0.758 18.533 6.874 1.00 77.06 180 GLY A CA 1
ATOM 1444 C C . GLY A 1 180 ? -2.005 18.012 6.165 1.00 77.06 180 GLY A C 1
ATOM 1445 O O . GLY A 1 180 ? -3.052 17.827 6.776 1.00 77.06 180 GLY A O 1
ATOM 1446 N N . SER A 1 181 ? -1.902 17.815 4.852 1.00 80.81 181 SER A N 1
ATOM 1447 C CA . SER A 1 181 ? -2.939 17.150 4.060 1.00 80.81 181 SER A CA 1
ATOM 1448 C C . SER A 1 181 ? -2.555 15.695 3.805 1.00 80.81 181 SER A C 1
ATOM 1450 O O . SER A 1 181 ? -1.372 15.370 3.719 1.00 80.81 181 SER A O 1
ATOM 1452 N N . ASP A 1 182 ? -3.542 14.823 3.593 1.00 78.88 182 ASP A N 1
ATOM 1453 C CA . ASP A 1 182 ? -3.295 13.414 3.244 1.00 78.88 182 ASP A CA 1
ATOM 1454 C C . ASP A 1 182 ? -2.397 13.281 1.999 1.00 78.88 182 ASP A C 1
ATOM 1456 O O . ASP A 1 182 ? -1.562 12.390 1.887 1.00 78.88 182 ASP A O 1
ATOM 1460 N N . GLU A 1 183 ? -2.490 14.230 1.069 1.00 84.19 183 GLU A N 1
ATOM 1461 C CA . GLU A 1 183 ? -1.658 14.250 -0.134 1.00 84.19 183 GLU A CA 1
ATOM 1462 C C . GLU A 1 183 ? -0.193 14.632 0.127 1.00 84.19 183 GLU A C 1
ATOM 1464 O O . GLU A 1 183 ? 0.652 14.339 -0.716 1.00 84.19 183 GLU A O 1
ATOM 1469 N N . SER A 1 184 ? 0.147 15.293 1.241 1.00 83.94 184 SER A N 1
ATOM 1470 C CA . SER A 1 184 ? 1.507 15.813 1.449 1.00 83.94 184 SER A CA 1
ATOM 1471 C C . SER A 1 184 ? 2.507 14.764 1.938 1.00 83.94 184 SER A C 1
ATOM 1473 O O . SER A 1 184 ? 3.707 15.029 1.932 1.00 83.94 184 SER A O 1
ATOM 1475 N N . ALA A 1 185 ? 2.029 13.580 2.341 1.00 84.31 185 ALA A N 1
ATOM 1476 C CA . ALA A 1 185 ? 2.802 12.508 2.982 1.00 84.31 185 ALA A CA 1
ATOM 1477 C C . ALA A 1 185 ? 3.523 12.882 4.287 1.00 84.31 185 ALA A C 1
ATOM 1479 O O . ALA A 1 185 ? 4.124 12.004 4.913 1.00 84.31 185 ALA A O 1
ATOM 1480 N N . ASP A 1 186 ? 3.487 14.154 4.686 1.00 88.81 186 ASP A N 1
ATOM 1481 C CA . ASP A 1 186 ? 4.121 14.636 5.905 1.00 88.81 186 ASP A CA 1
ATOM 1482 C C . ASP A 1 186 ? 3.504 13.925 7.109 1.00 88.81 186 ASP A C 1
ATOM 1484 O O . ASP A 1 186 ? 2.350 13.487 7.067 1.00 88.81 186 ASP A O 1
ATOM 1488 N N . GLY A 1 187 ? 4.276 13.809 8.182 1.00 87.12 187 GLY A N 1
ATOM 1489 C CA . GLY A 1 187 ? 3.823 13.204 9.428 1.00 87.12 187 GLY A CA 1
ATOM 1490 C C . GLY A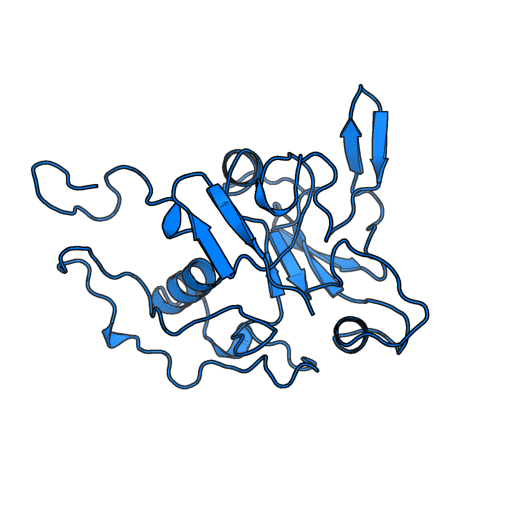 1 187 ? 4.769 12.125 9.935 1.00 87.12 187 GLY A C 1
ATOM 1491 O O . GLY A 1 187 ? 5.661 11.634 9.243 1.00 87.12 187 GLY A O 1
ATOM 1492 N N . PHE A 1 188 ? 4.587 11.791 11.198 1.00 87.44 188 PHE A N 1
ATOM 1493 C CA . PHE A 1 188 ? 5.416 10.891 11.979 1.00 87.44 188 PHE A CA 1
ATOM 1494 C C . PHE A 1 188 ? 4.581 9.914 12.824 1.00 87.44 188 PHE A C 1
ATOM 1496 O O . PHE A 1 188 ? 5.148 9.300 13.725 1.00 87.44 188 PHE A O 1
ATOM 1503 N N . ASP A 1 189 ? 3.285 9.794 12.533 1.00 90.19 189 ASP A N 1
ATOM 1504 C CA . ASP A 1 189 ? 2.297 8.830 13.045 1.00 90.19 189 ASP A CA 1
ATOM 1505 C C . ASP A 1 189 ? 2.267 7.525 12.230 1.00 90.19 189 ASP A C 1
ATOM 1507 O O . ASP A 1 189 ? 2.853 7.445 11.138 1.00 90.19 189 ASP A 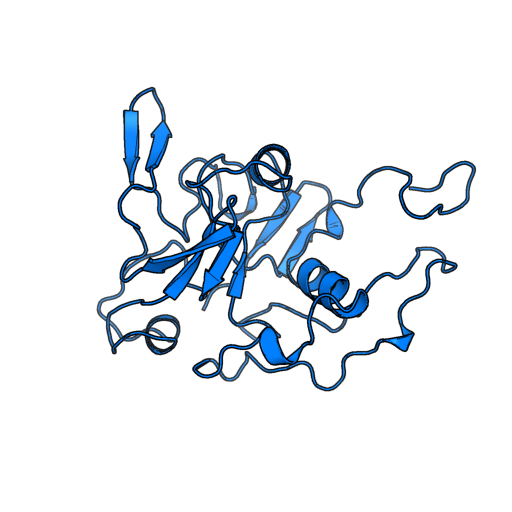O 1
ATOM 1511 N N . MET A 1 190 ? 1.592 6.507 12.772 1.00 91.25 190 MET A N 1
ATOM 1512 C CA . MET A 1 190 ? 1.209 5.330 11.988 1.00 91.25 190 MET A CA 1
ATOM 1513 C C . MET A 1 190 ? 0.176 5.716 10.938 1.00 91.25 190 MET A C 1
ATOM 1515 O O . MET A 1 190 ? -0.767 6.439 11.223 1.00 91.25 190 MET A O 1
ATOM 1519 N N . TRP A 1 191 ? 0.358 5.231 9.712 1.00 94.44 191 TRP A N 1
ATOM 1520 C CA . TRP A 1 191 ? -0.591 5.525 8.648 1.00 94.44 191 TRP A CA 1
ATOM 1521 C C . TRP A 1 191 ? -0.474 4.523 7.507 1.00 94.44 191 TRP A C 1
ATOM 1523 O O . TRP A 1 191 ? 0.515 4.505 6.769 1.00 94.44 191 TRP A O 1
ATOM 1533 N N . LEU A 1 192 ? -1.515 3.717 7.333 1.00 95.62 192 LEU A N 1
ATOM 1534 C CA . LEU A 1 192 ? -1.706 2.799 6.223 1.00 95.62 192 LEU A CA 1
ATOM 1535 C C . LEU A 1 192 ? -2.645 3.421 5.206 1.00 95.62 192 LEU A C 1
ATOM 1537 O O . LEU A 1 192 ? -3.758 3.845 5.510 1.00 95.62 192 LEU A O 1
ATOM 1541 N N . CYS A 1 193 ? -2.224 3.396 3.952 1.00 95.56 193 CYS A N 1
ATOM 1542 C CA . CYS A 1 193 ? -3.062 3.791 2.833 1.00 95.56 193 CYS A CA 1
ATOM 1543 C C . CYS A 1 193 ? -2.637 3.033 1.571 1.00 95.56 193 CYS A C 1
ATOM 1545 O O . CYS A 1 193 ? -1.757 2.168 1.609 1.00 95.56 193 CYS A O 1
ATOM 1547 N N . LEU A 1 194 ? -3.280 3.338 0.445 1.00 96.75 194 LEU A N 1
ATOM 1548 C CA . LEU A 1 194 ? -2.846 2.882 -0.871 1.00 96.75 194 LEU A CA 1
ATOM 1549 C C . LEU A 1 194 ? -2.410 4.072 -1.722 1.00 96.75 194 LEU A C 1
ATOM 1551 O O . LEU A 1 194 ? -3.226 4.860 -2.199 1.00 96.75 194 LEU A O 1
ATOM 1555 N N . VAL A 1 195 ? -1.104 4.172 -1.957 1.00 97.12 195 VAL A N 1
ATOM 1556 C CA . VAL A 1 195 ? -0.478 5.189 -2.803 1.00 97.12 195 VAL A CA 1
ATOM 1557 C C . VAL A 1 195 ? -0.401 4.665 -4.234 1.00 97.12 195 VAL A C 1
ATOM 1559 O O . VAL A 1 195 ? 0.507 3.915 -4.605 1.00 97.12 195 VAL A O 1
ATOM 1562 N N . SER A 1 196 ? -1.354 5.088 -5.065 1.00 96.44 196 SER A N 1
ATOM 1563 C CA . SER A 1 196 ? -1.422 4.705 -6.482 1.00 96.44 196 SER A CA 1
ATOM 1564 C C . SER A 1 196 ? -0.373 5.403 -7.350 1.00 96.44 196 SER A C 1
ATOM 1566 O O . SER A 1 196 ? 0.021 4.883 -8.396 1.00 96.44 196 SER A O 1
ATOM 1568 N N . LYS A 1 197 ? 0.076 6.587 -6.925 1.00 95.81 197 LYS A N 1
ATOM 1569 C CA . LYS A 1 197 ? 1.125 7.376 -7.569 1.00 95.81 197 LYS A CA 1
ATOM 1570 C C . LYS A 1 197 ? 1.725 8.349 -6.559 1.00 95.81 197 LYS A C 1
ATOM 1572 O O . LYS A 1 197 ? 1.033 8.811 -5.660 1.00 95.81 197 LYS A O 1
ATOM 1577 N N . ILE A 1 198 ? 2.986 8.696 -6.763 1.00 95.94 198 ILE A N 1
ATOM 1578 C CA . ILE A 1 198 ? 3.683 9.777 -6.071 1.00 95.94 198 ILE A CA 1
ATOM 1579 C C . ILE A 1 198 ? 4.411 10.624 -7.121 1.00 95.94 198 ILE A C 1
ATOM 1581 O O . ILE A 1 198 ? 4.842 10.105 -8.155 1.00 95.94 198 ILE A O 1
ATOM 1585 N N . ASN A 1 199 ? 4.480 11.940 -6.928 1.00 94.56 199 ASN A N 1
ATOM 1586 C CA . ASN A 1 199 ? 5.260 12.815 -7.807 1.00 94.56 199 ASN A CA 1
ATOM 1587 C C . ASN A 1 199 ? 6.665 13.084 -7.234 1.00 94.56 199 ASN A C 1
ATOM 1589 O O . ASN A 1 199 ? 6.964 12.752 -6.093 1.00 94.56 199 ASN A O 1
ATOM 1593 N N . SER A 1 200 ? 7.537 13.726 -8.013 1.00 91.94 200 SER A N 1
ATOM 1594 C CA . SER A 1 200 ? 8.910 14.049 -7.588 1.00 91.94 200 SER A CA 1
ATOM 1595 C C . SER A 1 200 ? 9.002 15.022 -6.403 1.00 91.94 200 SER A C 1
ATOM 1597 O O . SER A 1 200 ? 10.087 15.229 -5.873 1.00 91.94 200 SER A O 1
ATOM 1599 N N . SER A 1 201 ? 7.889 15.647 -6.010 1.00 91.31 201 SER A N 1
ATOM 1600 C CA . SER A 1 201 ? 7.770 16.519 -4.836 1.00 91.31 201 SER A CA 1
ATOM 1601 C C . SER A 1 201 ? 7.174 15.795 -3.622 1.00 91.31 201 SER A C 1
ATOM 1603 O O . SER A 1 201 ? 6.868 16.448 -2.630 1.00 91.31 201 SER A O 1
ATOM 1605 N N . GLU A 1 202 ? 7.028 14.467 -3.696 1.00 91.94 202 GLU A N 1
ATOM 1606 C CA . GLU A 1 202 ? 6.424 13.606 -2.671 1.00 91.94 202 GLU A CA 1
ATOM 1607 C C . GLU A 1 202 ? 4.935 13.870 -2.397 1.00 91.94 202 GLU A C 1
ATOM 1609 O O . GLU A 1 202 ? 4.439 13.537 -1.329 1.00 91.94 202 GLU A O 1
ATOM 1614 N N . VAL A 1 203 ? 4.195 14.408 -3.374 1.00 93.50 203 VAL A N 1
ATOM 1615 C CA . VAL A 1 203 ? 2.728 14.494 -3.284 1.00 93.50 203 VAL A CA 1
ATOM 1616 C C . VAL A 1 203 ? 2.114 13.156 -3.691 1.00 93.50 203 VAL A C 1
ATOM 1618 O O . VAL A 1 203 ? 2.391 12.651 -4.788 1.00 93.50 203 VAL A O 1
ATOM 1621 N N . LEU A 1 204 ? 1.284 12.596 -2.815 1.00 95.25 204 LEU A N 1
ATOM 1622 C CA . LEU A 1 204 ? 0.646 11.292 -2.957 1.00 95.25 204 LEU A CA 1
ATOM 1623 C C . LEU A 1 204 ? -0.678 11.394 -3.714 1.00 95.25 204 LEU A C 1
ATOM 1625 O O . LEU A 1 204 ? -1.457 12.324 -3.541 1.00 95.25 204 LEU A O 1
ATOM 1629 N N . THR A 1 205 ? -0.966 10.382 -4.525 1.00 95.88 205 THR A N 1
ATOM 1630 C CA . THR A 1 205 ? -2.303 10.107 -5.056 1.00 95.88 205 THR A CA 1
ATOM 1631 C C . THR A 1 205 ? -2.838 8.858 -4.376 1.00 95.88 205 THR A C 1
ATOM 1633 O O . THR A 1 205 ? -2.479 7.732 -4.747 1.00 95.88 205 THR A O 1
ATOM 1636 N N . LEU A 1 206 ? -3.684 9.070 -3.375 1.00 95.12 206 LEU A N 1
ATOM 1637 C CA . LEU A 1 206 ? -4.289 8.006 -2.586 1.00 95.12 206 LEU A CA 1
ATOM 1638 C C . LEU A 1 206 ? -5.483 7.379 -3.306 1.00 95.12 206 LEU A C 1
ATOM 1640 O O . LEU A 1 206 ? -6.126 8.006 -4.150 1.00 95.12 206 LEU A O 1
ATOM 1644 N N . THR A 1 207 ? -5.786 6.136 -2.957 1.00 94.62 207 THR A N 1
ATOM 1645 C CA . THR A 1 207 ? -7.072 5.509 -3.255 1.00 94.62 207 THR A CA 1
ATOM 1646 C C . THR A 1 207 ? -7.648 4.922 -1.976 1.00 94.62 207 THR A C 1
ATOM 1648 O O . THR A 1 207 ? -6.914 4.383 -1.150 1.00 94.62 207 THR A O 1
ATOM 1651 N N . TRP A 1 208 ? -8.968 4.986 -1.868 1.00 92.50 208 TRP A N 1
ATOM 1652 C CA . TRP A 1 208 ? -9.751 4.408 -0.783 1.00 92.50 208 TRP A CA 1
ATOM 1653 C C . TRP A 1 208 ? -10.939 3.649 -1.371 1.00 92.50 208 TRP A C 1
ATOM 1655 O O . TRP A 1 208 ? -11.234 3.807 -2.562 1.00 92.50 208 TRP A O 1
ATOM 1665 N N . ASP A 1 209 ? -11.548 2.797 -0.553 1.00 85.31 209 ASP A N 1
ATOM 1666 C CA . ASP A 1 209 ? -12.828 2.146 -0.844 1.00 85.31 209 ASP A CA 1
ATOM 1667 C C . ASP A 1 209 ? -14.013 3.037 -0.479 1.00 85.31 209 ASP A C 1
ATOM 1669 O O . ASP A 1 209 ? -13.858 3.843 0.468 1.00 85.31 209 ASP A O 1
#

Foldseek 3Di:
DADVNHQDPPDDDDPLFCQFVQNVVFLCCLVPVDHLQVQEAPQQQQPQADGPPPFDNVQQAVRDVNGDRGDPPAFPASVHHHSHQKFAQGCDDPCVVQQVDLNLDQQAWGMKGAAAAQQDFDPAADSQCRSPHDRRWHWMWTAGSNGDIDIDGGQQDPPRWDDDPNDTDGAGQARQPADDDPQQSDHDGHHTFGFRTADSNRGTDTHGD

Secondary structure (DSSP, 8-state):
--BTTB--TT-S---GGG--HHHHHHHHHHTTSS-GGGGS-TT---TTB---TT--GGG-BTTSSS-B-S-TT--EETTTEES-SEEE--SSHHHHHHHSSS---TT-EEEEE---GGG---SS--GGGGTTS-TT---EEEEETTS-EEEESSSS-TT-EEEETTEEEEPPTTS-SSSSSGGG---SS---BEEEEE-TT--EEEE--